Protein AF-A0A8H7KHW8-F1 (afdb_monomer_lite)

InterPro domains:
  IPR021369 Protein of unknown function DUF2985 [PF11204] (91-156)

Organism: NCBI:txid192524

Structure (mmCIF, N/CA/C/O backbone):
data_AF-A0A8H7KHW8-F1
#
_entry.id   AF-A0A8H7KHW8-F1
#
loop_
_atom_site.group_PDB
_atom_site.id
_atom_site.type_symbol
_atom_site.label_atom_id
_atom_site.label_alt_id
_atom_site.label_comp_id
_atom_site.label_asym_id
_atom_site.label_entity_id
_atom_site.label_seq_id
_atom_site.pdbx_PDB_ins_code
_atom_site.Cartn_x
_atom_site.Cartn_y
_atom_site.Cartn_z
_atom_site.occupancy
_atom_site.B_iso_or_equiv
_atom_site.auth_seq_id
_atom_site.auth_comp_id
_atom_site.auth_asym_id
_atom_site.auth_atom_id
_atom_site.pdbx_PDB_model_num
ATOM 1 N N . MET A 1 1 ? 11.688 25.775 39.750 1.00 37.84 1 MET A N 1
ATOM 2 C CA . MET A 1 1 ? 11.774 26.065 38.304 1.00 37.84 1 MET A CA 1
ATOM 3 C C . MET A 1 1 ? 11.253 24.849 37.537 1.00 37.84 1 MET A C 1
ATOM 5 O O . MET A 1 1 ? 12.035 24.077 37.012 1.00 37.84 1 MET A O 1
ATOM 9 N N . ILE A 1 2 ? 9.936 24.620 37.542 1.00 32.03 2 ILE A N 1
ATOM 10 C CA . ILE A 1 2 ? 9.284 23.695 36.603 1.00 32.03 2 ILE A CA 1
ATOM 11 C C . ILE A 1 2 ? 8.108 24.477 36.047 1.00 32.03 2 ILE A C 1
ATOM 13 O O . ILE A 1 2 ? 7.160 24.809 36.754 1.00 32.03 2 ILE A O 1
ATOM 17 N N . HIS A 1 3 ? 8.306 24.900 34.809 1.00 33.12 3 HIS A N 1
ATOM 18 C CA . HIS A 1 3 ? 7.411 25.722 34.028 1.00 33.12 3 HIS A CA 1
ATOM 19 C C . HIS A 1 3 ? 6.070 24.999 33.880 1.00 33.12 3 HIS A C 1
ATOM 21 O O . HIS A 1 3 ? 6.012 23.830 33.500 1.00 33.12 3 HIS A O 1
ATOM 27 N N . SER A 1 4 ? 5.001 25.708 34.212 1.00 37.50 4 SER A N 1
ATOM 28 C CA . SER A 1 4 ? 3.612 25.320 34.024 1.00 37.50 4 SER A CA 1
ATOM 29 C C . SER A 1 4 ? 3.362 24.906 32.570 1.00 37.50 4 SER A C 1
ATOM 31 O O . SER A 1 4 ? 3.404 25.726 31.652 1.00 37.50 4 SER A O 1
ATOM 33 N N . LEU A 1 5 ? 3.084 23.617 32.362 1.00 39.47 5 LEU A N 1
ATOM 34 C CA . LEU A 1 5 ? 2.398 23.118 31.173 1.00 39.47 5 LEU A CA 1
ATOM 35 C C . LEU A 1 5 ? 0.976 23.689 31.202 1.00 39.47 5 LEU A C 1
ATOM 37 O O . LEU A 1 5 ? 0.085 23.151 31.854 1.00 39.47 5 LEU A O 1
ATOM 41 N N . GLN A 1 6 ? 0.799 24.834 30.545 1.00 39.94 6 GLN A N 1
ATOM 42 C CA . GLN A 1 6 ? -0.494 25.440 30.243 1.00 39.94 6 GLN A CA 1
ATOM 43 C C . GLN A 1 6 ? -1.344 24.431 29.455 1.00 39.94 6 GLN A C 1
ATOM 45 O O . GLN A 1 6 ? -1.199 24.286 28.241 1.00 39.94 6 GLN A O 1
ATOM 50 N N . LEU A 1 7 ? -2.219 23.703 30.151 1.00 47.75 7 LEU A N 1
ATOM 51 C CA . LEU A 1 7 ? -3.313 22.970 29.524 1.00 47.75 7 LEU A CA 1
ATOM 52 C C . LEU A 1 7 ? -4.258 24.003 28.897 1.00 47.75 7 LEU A C 1
ATOM 54 O O . LEU A 1 7 ? -4.865 24.816 29.592 1.00 47.75 7 LEU A O 1
ATOM 58 N N . LYS A 1 8 ? -4.322 23.991 27.563 1.00 39.47 8 LYS A N 1
ATOM 59 C CA . LYS A 1 8 ? -5.169 24.857 26.734 1.00 39.47 8 LYS A CA 1
ATOM 60 C C . LYS A 1 8 ? -6.651 24.715 27.153 1.00 39.47 8 LYS A C 1
ATOM 62 O O . LYS A 1 8 ? -7.085 23.583 27.373 1.00 39.47 8 LYS A O 1
ATOM 67 N N . PRO A 1 9 ? -7.427 25.812 27.273 1.00 43.69 9 PRO A N 1
ATOM 68 C CA . PRO A 1 9 ? -8.787 25.776 27.819 1.00 43.69 9 PRO A CA 1
ATOM 69 C C . PRO A 1 9 ? -9.758 24.904 26.989 1.00 43.69 9 PRO A C 1
ATOM 71 O O . PRO A 1 9 ? -9.604 24.798 25.768 1.00 43.69 9 PRO A O 1
ATOM 74 N N . PRO A 1 10 ? -10.785 24.303 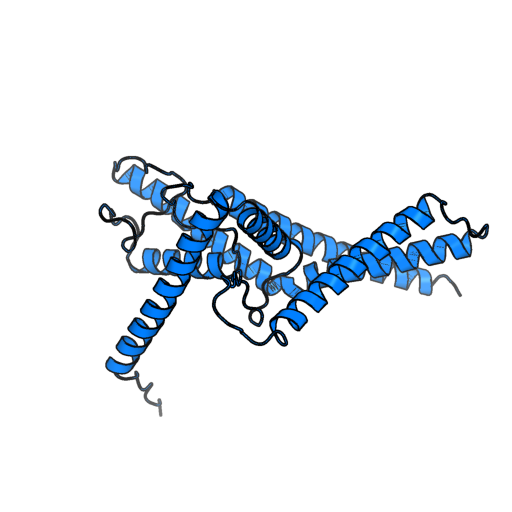27.631 1.00 47.59 10 PRO A N 1
ATOM 75 C CA . PRO A 1 10 ? -11.634 23.241 27.066 1.00 47.59 10 PRO A CA 1
ATOM 76 C C . PRO A 1 10 ? -12.430 23.638 25.812 1.00 47.59 10 PRO A C 1
ATOM 78 O O . PRO A 1 10 ? -12.737 22.782 24.986 1.00 47.59 10 PRO A O 1
ATOM 81 N N . GLN A 1 11 ? -12.712 24.928 25.616 1.00 44.28 11 GLN A N 1
ATOM 82 C CA . GLN A 1 11 ? -13.463 25.418 24.454 1.00 44.28 11 GLN A CA 1
ATOM 83 C C . GLN A 1 11 ? -12.702 25.233 23.132 1.00 44.28 11 GLN A C 1
ATOM 85 O O . GLN A 1 11 ? -13.294 24.819 22.143 1.00 44.28 11 GLN A O 1
ATOM 90 N N . GLN A 1 12 ? -11.378 25.424 23.118 1.00 39.66 12 GLN A N 1
ATOM 91 C CA . GLN A 1 12 ? -10.583 25.278 21.888 1.00 39.66 12 GLN A CA 1
ATOM 92 C C . GLN A 1 12 ? -10.319 23.815 21.503 1.00 39.66 12 GLN A C 1
ATOM 94 O O . GLN A 1 12 ? -9.964 23.537 20.358 1.00 39.66 12 GLN A O 1
ATOM 99 N N . LEU A 1 13 ? -10.446 22.882 22.455 1.00 50.31 13 LEU A N 1
ATOM 100 C CA . LEU A 1 13 ? -10.431 21.442 22.184 1.00 50.31 13 LEU A CA 1
ATOM 101 C C . LEU A 1 13 ? -11.785 20.979 21.646 1.00 50.31 13 LEU A C 1
ATOM 103 O O . LEU A 1 13 ? -11.798 20.197 20.705 1.00 50.31 13 LEU A O 1
ATOM 107 N N . SER A 1 14 ? -12.888 21.501 22.194 1.00 52.09 14 SER A N 1
ATOM 108 C CA . SER A 1 14 ? -14.244 21.243 21.695 1.00 52.09 14 SER A CA 1
ATOM 109 C C . SER A 1 14 ? -14.413 21.732 20.262 1.00 52.09 14 SER A C 1
ATOM 111 O O . SER A 1 14 ? -14.859 20.967 19.425 1.00 52.09 14 SER A O 1
ATOM 113 N N . GLU A 1 15 ? -13.999 22.965 19.968 1.00 47.91 15 GLU A N 1
ATOM 114 C CA . GLU A 1 15 ? -14.152 23.578 18.645 1.00 47.91 15 GLU A CA 1
ATOM 115 C C . GLU A 1 15 ? -13.265 22.900 17.587 1.00 47.91 15 GLU A C 1
ATOM 117 O O . GLU A 1 15 ? -13.711 22.623 16.479 1.00 47.91 15 GLU A O 1
ATOM 122 N N . ARG A 1 16 ? -12.022 22.530 17.938 1.00 46.22 16 ARG A N 1
ATOM 123 C CA . ARG A 1 16 ? -11.180 21.691 17.066 1.00 46.22 16 ARG A CA 1
ATOM 124 C C . ARG A 1 16 ? -11.731 20.283 16.889 1.00 46.22 16 ARG A C 1
ATOM 126 O O . ARG A 1 16 ? -11.521 19.706 15.830 1.00 46.22 16 ARG A O 1
ATOM 133 N N . ALA A 1 17 ? -12.356 19.717 17.917 1.00 54.03 17 ALA A N 1
ATOM 134 C CA . ALA A 1 17 ? -12.961 18.398 17.829 1.00 54.03 17 ALA A CA 1
ATOM 135 C C . ALA A 1 17 ? -14.201 18.424 16.932 1.00 54.03 17 ALA A C 1
ATOM 137 O O . ALA A 1 17 ? -14.334 17.521 16.121 1.00 54.03 17 ALA A O 1
ATOM 138 N N . THR A 1 18 ? -15.041 19.462 17.009 1.00 55.66 18 THR A N 1
ATOM 139 C CA . THR A 1 18 ? -16.185 19.647 16.102 1.00 55.66 18 THR A CA 1
ATOM 140 C C . THR A 1 18 ? -15.746 19.952 14.675 1.00 55.66 18 THR A C 1
ATOM 142 O O . THR A 1 18 ? -16.220 19.293 13.767 1.00 55.66 18 THR A O 1
ATOM 145 N N . LEU A 1 19 ? -14.766 20.836 14.455 1.00 53.38 19 LEU A N 1
ATOM 146 C CA . LEU A 1 19 ? -14.259 21.106 13.099 1.00 53.38 19 LEU A CA 1
ATOM 147 C C . LEU A 1 19 ? -13.626 19.861 12.460 1.00 53.38 19 LEU A C 1
ATOM 149 O O . LEU A 1 19 ? -13.884 19.552 11.305 1.00 53.38 19 LEU A O 1
ATOM 153 N N . ALA A 1 20 ? -12.843 19.097 13.230 1.00 54.09 20 ALA A N 1
ATOM 154 C CA . ALA A 1 20 ? -12.285 17.835 12.751 1.00 54.09 20 ALA A CA 1
ATOM 155 C C . ALA A 1 20 ? -13.346 16.735 12.566 1.00 54.09 20 ALA A C 1
ATOM 157 O O . ALA A 1 20 ? -13.092 15.782 11.836 1.00 54.09 20 ALA A O 1
ATOM 158 N N . HIS A 1 21 ? -14.489 16.835 13.249 1.00 58.44 21 HIS A N 1
ATOM 159 C CA . HIS A 1 21 ? -15.630 15.935 13.096 1.00 58.44 21 HIS A CA 1
ATOM 160 C C . HIS A 1 21 ? -16.414 16.266 11.823 1.00 58.44 21 HIS A C 1
ATOM 162 O O . HIS A 1 21 ? -16.718 15.359 11.058 1.00 58.44 21 HIS A O 1
ATOM 1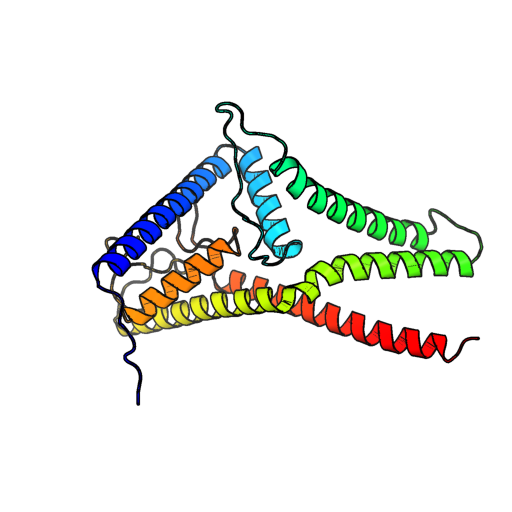68 N N . ASP A 1 22 ? -16.657 17.546 11.546 1.00 59.50 22 ASP A N 1
ATOM 169 C CA . ASP A 1 22 ? -17.382 18.000 10.355 1.00 59.50 22 ASP A CA 1
ATOM 170 C C . ASP A 1 22 ? -16.581 17.717 9.069 1.00 59.50 22 ASP A C 1
ATOM 172 O O . ASP A 1 22 ? -17.084 17.038 8.172 1.00 59.50 22 ASP A O 1
ATOM 176 N N . ASP A 1 23 ? -15.289 18.078 9.032 1.00 61.41 23 ASP A N 1
ATOM 177 C CA . ASP A 1 23 ? -14.381 17.752 7.912 1.00 61.41 23 ASP A CA 1
ATOM 178 C C . ASP A 1 23 ? -14.297 16.232 7.648 1.00 61.41 23 ASP A C 1
ATOM 180 O O . ASP A 1 23 ? -14.018 15.770 6.534 1.00 61.41 23 ASP A O 1
ATOM 184 N N . PHE A 1 24 ? -14.496 15.438 8.701 1.00 56.28 24 PHE A N 1
ATOM 185 C CA . PHE A 1 24 ? -14.470 13.984 8.653 1.00 56.28 24 PHE A CA 1
ATOM 186 C C . PHE A 1 24 ? -15.748 13.400 8.037 1.00 56.28 24 PHE A C 1
ATOM 188 O O . PHE A 1 24 ? -15.648 12.540 7.156 1.00 56.28 24 PHE A O 1
ATOM 195 N N . TRP A 1 25 ? -16.929 13.881 8.439 1.00 55.06 25 TRP A N 1
ATOM 196 C CA . TRP A 1 25 ? -18.199 13.454 7.842 1.00 55.06 25 TRP A CA 1
ATOM 197 C C . TRP A 1 25 ? -18.302 13.845 6.373 1.00 55.06 25 TRP A C 1
ATOM 199 O O . TRP A 1 25 ? -18.754 13.028 5.572 1.00 55.06 25 TRP A O 1
ATOM 209 N N . ASP A 1 26 ? -17.807 15.023 5.994 1.00 63.41 26 ASP A N 1
ATOM 210 C CA . ASP A 1 26 ? -17.785 15.463 4.596 1.00 63.41 26 ASP A CA 1
ATOM 211 C C . ASP A 1 26 ? -16.908 14.554 3.728 1.00 63.41 26 ASP A C 1
ATOM 213 O O . ASP A 1 26 ? -17.306 14.131 2.637 1.00 63.41 26 ASP A O 1
ATOM 217 N N . ALA A 1 27 ? -15.724 14.183 4.226 1.00 61.62 27 ALA A N 1
ATOM 218 C CA . ALA A 1 27 ? -14.848 13.243 3.536 1.00 61.62 27 ALA A CA 1
ATOM 219 C C . ALA A 1 27 ? -15.517 11.871 3.361 1.00 61.62 27 ALA A C 1
ATOM 221 O O . ALA A 1 27 ? -15.458 11.293 2.276 1.00 61.62 27 ALA A O 1
ATOM 222 N N . GLN A 1 28 ? -16.174 11.362 4.406 1.00 62.84 28 GLN A N 1
ATOM 223 C CA . GLN A 1 28 ? -16.853 10.068 4.366 1.00 62.84 28 GLN A CA 1
ATOM 224 C C . GLN A 1 28 ? -18.077 10.084 3.439 1.00 62.84 28 GLN A C 1
ATOM 226 O O . GLN A 1 28 ? -18.285 9.142 2.673 1.00 62.84 28 GLN A O 1
ATOM 231 N N . HIS A 1 29 ? -18.864 11.159 3.459 1.00 67.00 29 HIS A N 1
ATOM 232 C CA . HIS A 1 29 ? -20.030 11.314 2.594 1.00 67.00 29 HIS A CA 1
ATOM 233 C C . HIS A 1 29 ? -19.623 11.353 1.115 1.00 67.00 29 HIS A C 1
ATOM 235 O O . HIS A 1 29 ? -20.295 10.761 0.269 1.00 67.00 29 HIS A O 1
ATOM 241 N N . LEU A 1 30 ? -18.493 11.992 0.799 1.00 65.31 30 LEU A N 1
ATOM 242 C CA . LEU A 1 30 ? -17.913 11.960 -0.543 1.00 65.31 30 LEU A CA 1
ATOM 243 C C . LEU A 1 30 ? -17.524 10.536 -0.962 1.00 65.31 30 LEU A C 1
ATOM 245 O O . LEU A 1 30 ? -17.861 10.136 -2.073 1.00 65.31 30 LEU A O 1
ATOM 249 N N . TYR A 1 31 ? -16.886 9.748 -0.090 1.00 66.50 31 TYR A N 1
ATOM 250 C CA . TYR A 1 31 ? -16.555 8.349 -0.401 1.00 66.50 31 TYR A CA 1
ATOM 251 C C . TYR A 1 31 ? -17.800 7.503 -0.693 1.00 66.50 31 TYR A C 1
ATOM 253 O O . TYR A 1 31 ? -17.815 6.775 -1.684 1.00 66.50 31 TYR A O 1
ATOM 261 N N . ASN A 1 32 ? -18.855 7.652 0.112 1.00 68.06 32 ASN A N 1
ATOM 262 C CA . ASN A 1 32 ? -20.109 6.920 -0.079 1.00 68.06 32 ASN A CA 1
ATOM 263 C C . ASN A 1 32 ? -20.815 7.312 -1.393 1.00 68.06 32 ASN A C 1
ATOM 265 O O . ASN A 1 32 ? -21.389 6.456 -2.066 1.00 68.06 32 ASN A O 1
ATOM 269 N N . ILE A 1 33 ? -20.761 8.593 -1.789 1.00 72.06 33 ILE A N 1
ATOM 270 C CA . ILE A 1 33 ? -21.297 9.053 -3.083 1.00 72.06 33 ILE A CA 1
ATOM 271 C C . ILE A 1 33 ? -20.491 8.458 -4.242 1.00 72.06 33 ILE A C 1
ATOM 273 O O . ILE A 1 33 ? -21.080 7.948 -5.192 1.00 72.06 33 ILE A O 1
ATOM 277 N N . VAL A 1 34 ? -19.157 8.518 -4.176 1.00 68.56 34 VAL A N 1
ATOM 278 C CA . VAL A 1 34 ? -18.282 7.972 -5.228 1.00 68.56 34 VAL A CA 1
ATOM 279 C C . VAL A 1 34 ? -18.506 6.473 -5.403 1.00 68.56 34 VAL A C 1
ATOM 281 O O . VAL A 1 34 ? -18.519 5.999 -6.532 1.00 68.56 34 VAL A O 1
ATOM 284 N N . GLU A 1 35 ? -18.748 5.745 -4.315 1.00 70.19 35 GLU A N 1
ATOM 285 C CA . GLU A 1 35 ? -19.114 4.330 -4.361 1.00 70.19 35 GLU A CA 1
ATOM 286 C C . GLU A 1 35 ? -20.437 4.091 -5.097 1.00 70.19 35 GLU A C 1
ATOM 288 O O . GLU A 1 35 ? -20.523 3.222 -5.951 1.00 70.19 35 GLU A O 1
ATOM 293 N N . HIS A 1 36 ? -21.476 4.884 -4.847 1.00 72.38 36 HIS A N 1
ATOM 294 C CA . HIS A 1 36 ? -22.723 4.714 -5.599 1.00 72.38 36 HIS A CA 1
ATOM 295 C C . HIS A 1 36 ? -22.538 5.040 -7.086 1.00 72.38 36 HIS A C 1
ATOM 297 O O . HIS A 1 36 ? -23.131 4.394 -7.951 1.00 72.38 36 HIS A O 1
ATOM 303 N N . LEU A 1 37 ? -21.693 6.025 -7.392 1.00 75.12 37 LEU A N 1
ATOM 304 C CA . LEU A 1 37 ? -21.367 6.395 -8.765 1.00 75.12 37 LEU A CA 1
ATOM 305 C C . LEU A 1 37 ? -20.492 5.350 -9.469 1.00 75.12 37 LEU A C 1
ATOM 307 O O . LEU A 1 37 ? -20.632 5.203 -10.678 1.00 75.12 37 LEU A O 1
ATOM 311 N N . ASP A 1 38 ? -19.640 4.606 -8.756 1.00 73.88 38 ASP A N 1
ATOM 312 C CA . ASP A 1 38 ? -18.794 3.560 -9.351 1.00 73.88 38 ASP A CA 1
ATOM 313 C C . ASP A 1 38 ? -19.608 2.374 -9.903 1.00 73.88 38 ASP A C 1
ATOM 315 O O . ASP A 1 38 ? -19.236 1.798 -10.928 1.00 73.88 38 ASP A O 1
ATOM 319 N N . VAL A 1 39 ? -20.758 2.081 -9.284 1.00 73.75 39 VAL A N 1
ATOM 320 C CA . VAL A 1 39 ? -21.704 1.045 -9.722 1.00 73.75 39 VAL A CA 1
ATOM 321 C C . VAL A 1 39 ? -22.551 1.520 -10.903 1.00 73.75 39 VAL A C 1
ATOM 323 O O . VAL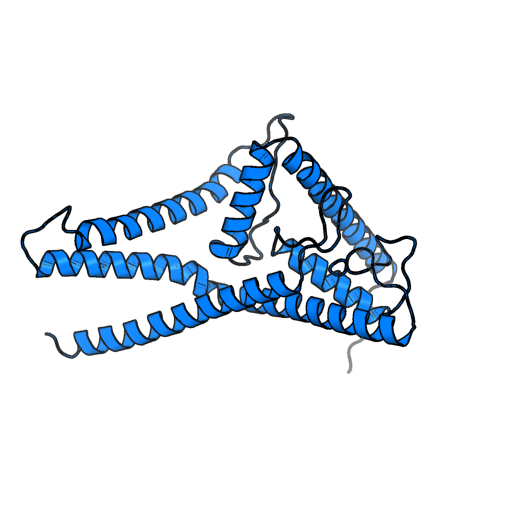 A 1 39 ? -22.884 0.732 -11.789 1.00 73.75 39 VAL A O 1
ATOM 326 N N . ILE A 1 40 ? -22.935 2.798 -10.907 1.00 77.38 40 ILE A N 1
ATOM 327 C CA . ILE A 1 40 ? -23.870 3.364 -11.892 1.00 77.38 40 ILE A CA 1
ATOM 328 C C . ILE A 1 40 ? -23.138 3.815 -13.167 1.00 77.38 40 ILE A C 1
ATOM 330 O O . ILE A 1 40 ? -23.696 3.699 -14.260 1.00 77.38 40 ILE A O 1
ATOM 334 N N . ASP A 1 41 ? -21.898 4.300 -13.050 1.00 78.31 41 ASP A N 1
ATOM 335 C CA . ASP A 1 41 ? -21.085 4.802 -14.159 1.00 78.31 41 ASP A CA 1
ATOM 336 C C . ASP A 1 41 ? -19.784 3.982 -14.336 1.00 78.31 41 ASP A C 1
ATOM 338 O O . ASP A 1 41 ? -18.831 4.124 -13.558 1.00 78.31 41 ASP A O 1
ATOM 342 N N . PRO A 1 42 ? -19.679 3.174 -15.412 1.00 75.38 42 PRO A N 1
ATOM 343 C CA . PRO A 1 42 ? -18.477 2.401 -15.728 1.00 75.38 42 PRO A CA 1
ATOM 344 C C . PRO A 1 42 ? -17.194 3.240 -15.849 1.00 75.38 42 PRO A C 1
ATOM 346 O O . PRO A 1 42 ? -16.096 2.724 -15.610 1.00 75.38 42 PRO A O 1
ATOM 349 N N . GLN A 1 43 ? -17.294 4.521 -16.223 1.00 70.44 43 GLN A N 1
ATOM 350 C CA . GLN A 1 43 ? -16.135 5.413 -16.320 1.00 70.44 43 GLN A CA 1
ATOM 351 C C . GLN A 1 43 ? -15.594 5.749 -14.929 1.00 70.44 43 GLN A C 1
ATOM 353 O O . GLN A 1 43 ? -14.384 5.663 -14.702 1.00 70.44 43 GLN A O 1
ATOM 358 N N . VAL A 1 44 ? -16.483 6.047 -13.978 1.00 69.94 44 VAL A N 1
ATOM 359 C CA . VAL A 1 44 ? -16.125 6.317 -12.579 1.00 69.94 44 VAL A CA 1
ATOM 360 C C . VAL A 1 44 ? -15.513 5.075 -11.931 1.00 69.94 44 VAL A C 1
ATOM 362 O O . VAL A 1 44 ? -14.456 5.175 -11.303 1.00 69.94 44 VAL A O 1
ATOM 365 N N . GLY A 1 45 ? -16.096 3.894 -12.157 1.00 69.44 45 GLY A N 1
ATOM 366 C CA . GLY A 1 45 ? -15.550 2.628 -11.655 1.00 69.44 45 GLY A CA 1
ATOM 367 C C . GLY A 1 45 ? -14.161 2.300 -12.210 1.00 69.44 45 GLY A C 1
ATOM 368 O O . GLY A 1 45 ? -13.269 1.885 -11.461 1.00 69.44 45 GLY A O 1
ATOM 369 N N . THR A 1 46 ? -13.926 2.558 -13.499 1.00 70.50 46 THR A N 1
ATOM 370 C CA . THR A 1 46 ? -12.615 2.329 -14.131 1.00 70.50 46 THR A CA 1
ATOM 371 C C . THR A 1 46 ? -11.554 3.282 -13.582 1.00 70.50 46 THR A C 1
ATOM 373 O O . THR A 1 46 ? -10.458 2.844 -13.233 1.00 70.50 46 THR A O 1
ATOM 376 N N . ILE A 1 47 ? -11.879 4.572 -13.450 1.00 70.25 47 ILE A N 1
ATOM 377 C CA . ILE A 1 47 ? -10.961 5.582 -12.903 1.00 70.25 47 ILE A CA 1
ATOM 378 C C . ILE A 1 47 ? -10.652 5.285 -11.434 1.00 70.25 47 ILE A C 1
ATOM 380 O O . ILE A 1 47 ? -9.487 5.314 -11.045 1.00 70.25 47 ILE A O 1
ATOM 384 N N . SER A 1 48 ? -11.664 4.939 -10.634 1.00 66.25 48 SER A N 1
ATOM 385 C CA . SER A 1 48 ? -11.496 4.550 -9.230 1.00 66.25 48 SER A CA 1
ATOM 386 C C . SER A 1 48 ? -10.581 3.330 -9.099 1.00 66.25 48 SER A C 1
ATOM 388 O O . SER A 1 48 ? -9.614 3.347 -8.336 1.00 66.25 48 SER A O 1
ATOM 390 N N . THR A 1 49 ? -10.809 2.296 -9.913 1.00 69.25 49 THR A N 1
ATOM 391 C CA . THR A 1 49 ? -9.987 1.077 -9.919 1.00 69.25 49 THR A CA 1
ATOM 392 C C . THR A 1 49 ? -8.549 1.366 -10.340 1.00 69.25 49 THR A C 1
ATOM 394 O O . THR A 1 49 ? -7.610 0.888 -9.699 1.00 69.25 49 THR A O 1
ATOM 397 N N . LEU A 1 50 ? -8.350 2.171 -11.385 1.00 65.50 50 LEU A N 1
ATOM 398 C CA . LEU A 1 50 ? -7.021 2.524 -11.873 1.00 65.50 50 LEU A CA 1
ATOM 399 C C . LEU A 1 50 ? -6.264 3.386 -10.858 1.00 65.50 50 LEU A C 1
ATOM 401 O O . LEU A 1 50 ? -5.113 3.084 -10.551 1.00 65.50 50 LEU A O 1
ATOM 405 N N . ALA A 1 51 ? -6.919 4.396 -10.284 1.00 63.53 51 ALA A N 1
ATOM 406 C CA . ALA A 1 51 ? -6.344 5.250 -9.251 1.00 63.53 51 ALA A CA 1
ATOM 407 C C . ALA A 1 51 ? -5.974 4.438 -8.004 1.00 63.53 51 ALA A C 1
ATOM 409 O O . ALA A 1 51 ? -4.870 4.567 -7.484 1.00 63.53 51 ALA A O 1
ATOM 410 N N . ASN A 1 52 ? -6.841 3.523 -7.567 1.00 65.81 52 ASN A N 1
ATOM 411 C CA . ASN A 1 52 ? -6.571 2.619 -6.449 1.00 65.81 52 ASN A CA 1
ATOM 412 C C . ASN A 1 52 ? -5.400 1.667 -6.730 1.00 65.81 52 ASN A C 1
ATOM 414 O O . ASN A 1 52 ? -4.562 1.447 -5.854 1.00 65.81 52 ASN A O 1
ATOM 418 N N . THR A 1 53 ? -5.307 1.146 -7.955 1.00 65.06 53 THR A N 1
ATOM 419 C CA . THR A 1 53 ? -4.214 0.265 -8.393 1.00 65.06 53 THR A CA 1
ATOM 420 C C . THR A 1 53 ? -2.888 1.026 -8.462 1.00 65.06 53 THR A C 1
ATOM 422 O O . THR A 1 53 ? -1.876 0.564 -7.931 1.00 65.06 53 THR A O 1
ATOM 425 N N . ALA A 1 54 ? -2.890 2.232 -9.034 1.00 61.41 54 ALA A N 1
ATOM 426 C CA . ALA A 1 54 ? -1.729 3.114 -9.075 1.00 61.41 54 ALA A CA 1
ATOM 427 C C . ALA A 1 54 ? -1.291 3.545 -7.663 1.00 61.41 54 ALA A C 1
ATOM 429 O O . ALA A 1 54 ? -0.103 3.501 -7.349 1.00 61.41 54 ALA A O 1
ATOM 430 N N . ASN A 1 55 ? -2.234 3.860 -6.772 1.00 58.16 55 ASN A N 1
ATOM 431 C CA . ASN A 1 55 ? -1.965 4.226 -5.376 1.00 58.16 55 ASN A CA 1
ATOM 432 C C . ASN A 1 55 ? -1.404 3.062 -4.541 1.00 58.16 55 ASN A C 1
ATOM 434 O O . ASN A 1 55 ? -0.634 3.292 -3.605 1.00 58.16 55 ASN A O 1
ATOM 438 N N . ALA A 1 56 ? -1.780 1.819 -4.855 1.00 59.47 56 ALA A N 1
ATOM 439 C CA . ALA A 1 56 ? -1.286 0.628 -4.165 1.00 59.47 56 ALA A CA 1
ATOM 440 C C . ALA A 1 56 ? 0.116 0.201 -4.646 1.00 59.47 56 ALA A C 1
ATOM 442 O O . ALA A 1 56 ? 0.951 -0.226 -3.838 1.00 59.47 56 ALA A O 1
ATOM 443 N N . ILE A 1 57 ? 0.375 0.328 -5.953 1.00 59.28 57 ILE A N 1
ATOM 444 C CA . ILE A 1 57 ? 1.561 -0.228 -6.621 1.00 59.28 57 ILE A CA 1
ATOM 445 C C . ILE A 1 57 ? 2.616 0.853 -6.893 1.00 59.28 57 ILE A C 1
ATOM 447 O O . ILE A 1 57 ? 3.775 0.698 -6.508 1.00 59.28 57 ILE A O 1
ATOM 451 N N . VAL A 1 58 ? 2.216 1.959 -7.520 1.00 53.97 58 VAL A N 1
ATOM 452 C CA . VAL A 1 58 ? 3.119 2.902 -8.199 1.00 53.97 58 VAL A CA 1
ATOM 453 C C . VAL A 1 58 ? 3.431 4.140 -7.361 1.00 53.97 58 VAL A C 1
ATOM 455 O O . VAL A 1 58 ? 4.562 4.617 -7.388 1.00 53.97 58 VAL A O 1
ATOM 458 N N . ILE A 1 59 ? 2.470 4.653 -6.589 1.00 54.69 59 ILE A N 1
ATOM 459 C CA . ILE A 1 59 ? 2.602 5.941 -5.890 1.00 54.69 59 ILE A CA 1
ATOM 460 C C . ILE A 1 59 ? 2.532 5.728 -4.376 1.00 54.69 59 ILE A C 1
ATOM 462 O O . ILE A 1 59 ? 1.450 5.652 -3.781 1.00 54.69 59 ILE A O 1
ATOM 466 N N . PRO A 1 60 ? 3.673 5.658 -3.685 1.00 52.19 60 PRO A N 1
ATOM 467 C CA . PRO A 1 60 ? 3.678 5.366 -2.258 1.00 52.19 60 PRO A CA 1
ATOM 468 C C . PRO A 1 60 ? 3.222 6.577 -1.456 1.00 52.19 60 PRO A C 1
ATOM 470 O O . PRO A 1 60 ? 3.301 7.702 -1.945 1.00 52.19 60 PRO A O 1
ATOM 473 N N . LEU A 1 61 ? 2.754 6.325 -0.227 1.00 50.16 61 LEU A N 1
ATOM 474 C CA . LEU A 1 61 ? 2.261 7.325 0.726 1.00 50.16 61 LEU A CA 1
ATOM 475 C C . LEU A 1 61 ? 3.124 8.596 0.717 1.00 50.16 61 LEU A C 1
ATOM 477 O O . LEU A 1 61 ? 4.169 8.653 1.357 1.00 50.16 61 LEU A O 1
ATOM 481 N N . ASN A 1 62 ? 2.650 9.626 0.024 1.00 52.47 62 ASN A N 1
ATOM 482 C CA . ASN A 1 62 ? 3.218 10.957 0.091 1.00 52.47 62 ASN A CA 1
ATOM 483 C C . ASN A 1 62 ? 2.262 11.824 0.923 1.00 52.47 62 ASN A C 1
ATOM 485 O O . ASN A 1 62 ? 1.123 12.015 0.496 1.00 52.47 62 ASN A O 1
ATOM 489 N N . PRO A 1 63 ? 2.673 12.339 2.096 1.00 51.25 63 PRO A N 1
ATOM 490 C CA . PRO A 1 63 ? 1.841 13.243 2.891 1.00 51.25 63 PRO A CA 1
ATOM 491 C C . PRO A 1 63 ? 1.543 14.577 2.187 1.00 51.25 63 PRO A C 1
ATOM 493 O O . PRO A 1 63 ? 0.676 15.311 2.647 1.00 51.25 63 PRO A O 1
ATOM 496 N N . PHE A 1 64 ? 2.243 14.883 1.091 1.00 49.91 64 PHE A N 1
ATOM 497 C CA . PHE A 1 64 ? 2.082 16.106 0.304 1.00 49.91 64 PHE A CA 1
ATOM 498 C C . PHE A 1 64 ? 1.157 15.950 -0.917 1.00 49.91 64 PHE A C 1
ATOM 500 O O . PHE A 1 64 ? 0.951 16.927 -1.629 1.00 49.91 64 PHE A O 1
ATOM 507 N N . LEU A 1 65 ? 0.613 14.753 -1.179 1.00 53.97 65 LEU A N 1
ATOM 508 C CA . LEU A 1 65 ? -0.343 14.514 -2.268 1.00 53.97 65 LEU A CA 1
ATOM 509 C C . LEU A 1 65 ? -1.697 14.106 -1.685 1.00 53.97 65 LEU A C 1
ATOM 511 O O . LEU A 1 65 ? -1.780 13.111 -0.959 1.00 53.97 65 LEU A O 1
ATOM 515 N N . ASP A 1 66 ? -2.748 14.858 -2.014 1.00 55.78 66 ASP A N 1
ATOM 516 C CA . ASP A 1 66 ? -4.122 14.449 -1.725 1.00 55.78 66 ASP A CA 1
ATOM 517 C C . ASP A 1 66 ? -4.547 13.381 -2.744 1.00 55.78 66 ASP A C 1
ATOM 519 O O . ASP A 1 66 ? -4.405 13.562 -3.951 1.00 55.78 66 ASP A O 1
ATOM 523 N N . ARG A 1 67 ? -4.989 12.225 -2.243 1.00 61.1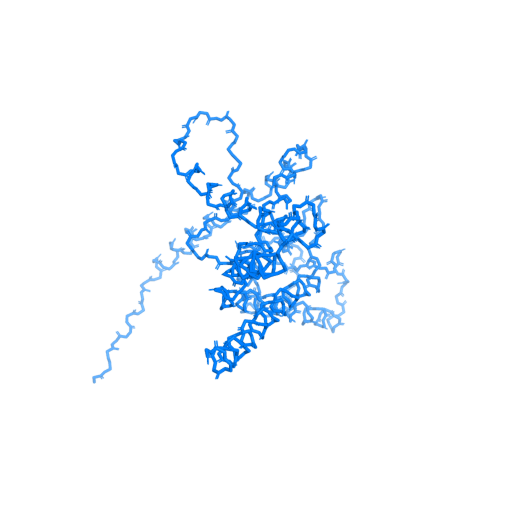9 67 ARG A N 1
ATOM 524 C CA . ARG A 1 67 ? -5.234 10.997 -3.029 1.00 61.19 67 ARG A CA 1
ATOM 525 C C . ARG A 1 67 ? -6.708 10.758 -3.309 1.00 61.19 67 ARG A C 1
ATOM 527 O O . ARG A 1 67 ? -7.065 9.737 -3.896 1.00 61.19 67 ARG A O 1
ATOM 534 N N . ARG A 1 68 ? -7.569 11.653 -2.826 1.00 56.62 68 ARG A N 1
ATOM 535 C CA . ARG A 1 68 ? -9.011 11.553 -3.024 1.00 56.62 68 ARG A CA 1
ATOM 536 C C . ARG A 1 68 ? -9.302 11.646 -4.526 1.00 56.62 68 ARG A C 1
ATOM 538 O O . ARG A 1 68 ? -8.777 12.551 -5.175 1.00 56.62 68 ARG A O 1
ATOM 545 N N . PRO A 1 69 ? -10.118 10.744 -5.096 1.00 51.06 69 PRO A N 1
ATOM 546 C CA . PRO A 1 69 ? -10.522 10.866 -6.488 1.00 51.06 69 PRO A CA 1
ATOM 547 C C . PRO A 1 69 ? -11.320 12.166 -6.653 1.00 51.06 69 PRO A C 1
ATOM 549 O O . PRO A 1 69 ? -12.448 12.280 -6.175 1.00 51.06 69 PRO A O 1
ATOM 552 N N . VAL A 1 70 ? -10.726 13.172 -7.301 1.00 51.03 70 VAL A N 1
ATOM 553 C CA . VAL A 1 70 ? -11.419 14.422 -7.636 1.00 51.03 70 VAL A CA 1
ATOM 554 C C . VAL A 1 70 ? -12.293 14.153 -8.855 1.00 51.03 70 VAL A C 1
ATOM 556 O O . VAL A 1 70 ? -11.894 14.364 -9.999 1.00 51.03 70 VAL A O 1
ATOM 559 N N . ILE A 1 71 ? -13.495 13.641 -8.606 1.00 48.88 71 ILE A N 1
ATOM 560 C CA . ILE A 1 71 ? -14.528 13.522 -9.632 1.00 48.88 71 ILE A CA 1
ATOM 561 C C . ILE A 1 71 ? -15.235 14.869 -9.695 1.00 48.88 71 ILE A C 1
ATOM 563 O O . ILE A 1 71 ? -16.132 15.177 -8.911 1.00 48.88 71 ILE A O 1
ATOM 567 N N . THR A 1 72 ? -14.782 15.708 -10.619 1.00 43.72 72 THR A N 1
ATOM 568 C CA . THR A 1 72 ? -15.471 16.959 -10.921 1.00 43.72 72 THR A CA 1
ATOM 569 C C . THR A 1 72 ? -16.715 16.613 -11.732 1.00 43.72 72 THR A C 1
ATOM 571 O O . THR A 1 72 ? -16.628 16.371 -12.935 1.00 43.72 72 THR A O 1
ATOM 574 N N . LEU A 1 73 ? -17.882 16.576 -11.086 1.00 51.22 73 LEU A N 1
ATOM 575 C CA . LEU A 1 73 ? -19.152 16.643 -11.811 1.00 51.22 73 LEU A CA 1
ATOM 576 C C . LEU A 1 73 ? -19.147 17.944 -12.637 1.00 51.22 73 LEU A C 1
ATOM 578 O O . LEU A 1 73 ? -18.642 18.955 -12.136 1.00 51.22 73 LEU A O 1
ATOM 582 N N . PRO A 1 74 ? -19.656 17.964 -13.883 1.00 39.69 74 PRO A N 1
ATOM 583 C CA . PRO A 1 74 ? -19.673 19.165 -14.712 1.00 39.69 74 PRO A CA 1
ATOM 584 C C . PRO A 1 74 ? -20.656 20.196 -14.139 1.00 39.69 74 PRO A C 1
ATOM 586 O O . PRO A 1 74 ? -21.771 20.381 -14.613 1.00 39.69 74 PRO A O 1
ATOM 589 N N . THR A 1 75 ? -20.214 20.901 -13.110 1.00 48.31 75 THR A N 1
ATOM 590 C CA . THR A 1 75 ? -20.823 22.108 -12.570 1.00 48.31 75 THR A CA 1
ATOM 591 C C . THR A 1 75 ? -19.740 23.167 -12.583 1.00 48.31 75 THR A C 1
ATOM 593 O O . THR A 1 75 ? -18.877 23.183 -11.715 1.00 48.31 75 THR A O 1
ATOM 596 N N . GLY A 1 76 ? -19.766 23.993 -13.632 1.00 50.72 76 GLY A N 1
ATOM 597 C CA . GLY A 1 76 ? -19.120 25.303 -13.699 1.00 50.72 76 GLY A CA 1
ATOM 598 C C . GLY A 1 76 ? -17.664 25.376 -13.233 1.00 50.72 76 GLY A C 1
ATOM 599 O O . GLY A 1 76 ? -17.400 25.663 -12.075 1.00 50.72 76 GLY A O 1
ATOM 600 N N . GLN A 1 77 ? -16.749 25.214 -14.190 1.00 48.03 77 GLN A N 1
ATOM 601 C CA . GLN A 1 77 ? -15.474 25.937 -14.300 1.00 48.03 77 GLN A CA 1
ATOM 602 C C . GLN A 1 77 ? -14.621 26.042 -13.013 1.00 48.03 77 GLN A C 1
ATOM 604 O O . GLN A 1 77 ? -14.761 26.968 -12.218 1.00 48.03 77 GLN A O 1
ATOM 609 N N . ARG A 1 78 ? -13.651 25.129 -12.867 1.00 49.50 78 ARG A N 1
ATOM 610 C CA . ARG A 1 78 ? -12.491 25.283 -11.972 1.00 49.50 78 ARG A CA 1
ATOM 611 C C . ARG A 1 78 ? -11.192 25.165 -12.767 1.00 49.50 78 ARG A C 1
ATOM 613 O O . ARG A 1 78 ? -11.100 24.368 -13.697 1.00 49.50 78 ARG A O 1
ATOM 620 N N . ASP A 1 79 ? -10.230 26.006 -12.404 1.00 46.25 79 ASP A N 1
ATOM 621 C CA . ASP A 1 79 ? -8.998 26.298 -13.136 1.00 46.25 79 ASP A CA 1
ATOM 622 C C . ASP A 1 79 ? -8.149 25.053 -13.447 1.00 46.25 79 ASP A C 1
ATOM 624 O O . ASP A 1 79 ? -7.640 24.368 -12.561 1.00 46.25 79 ASP A O 1
ATOM 628 N N . GLY A 1 80 ? -7.948 24.787 -14.741 1.00 52.28 80 GLY A N 1
ATOM 629 C CA . GLY A 1 80 ? -7.257 23.605 -15.276 1.00 52.28 80 GLY A CA 1
ATOM 630 C C . GLY A 1 80 ? -5.737 23.550 -15.066 1.00 52.28 80 GLY A C 1
ATOM 631 O O . GLY A 1 80 ? -5.078 22.698 -15.660 1.00 52.28 80 GLY A O 1
ATOM 632 N N . ASN A 1 81 ? -5.163 24.428 -14.241 1.00 53.00 81 ASN A N 1
ATOM 633 C CA . ASN A 1 81 ? -3.710 24.565 -14.115 1.00 53.00 81 ASN A CA 1
ATOM 634 C C . ASN A 1 81 ? -3.092 23.659 -13.034 1.00 53.00 81 ASN A C 1
ATOM 636 O O . ASN A 1 81 ? -1.958 23.215 -13.204 1.00 53.00 81 ASN A O 1
ATOM 640 N N . GLU A 1 82 ? -3.817 23.323 -11.960 1.00 51.69 82 GLU A N 1
ATOM 641 C CA . GLU A 1 82 ? -3.260 22.497 -10.873 1.00 51.69 82 GLU A CA 1
ATOM 642 C C . GLU A 1 82 ? -3.428 20.995 -11.130 1.00 51.69 82 GLU A C 1
ATOM 644 O O . GLU A 1 82 ? -2.450 20.245 -11.074 1.00 51.69 82 GLU A O 1
ATOM 649 N N . ALA A 1 83 ? -4.626 20.559 -11.535 1.00 50.38 83 ALA A N 1
ATOM 650 C CA . ALA A 1 83 ? -4.905 19.161 -11.882 1.00 50.38 83 ALA A CA 1
ATOM 651 C C . ALA A 1 83 ? -4.087 18.681 -13.097 1.00 50.38 83 ALA A C 1
ATOM 653 O O . ALA A 1 83 ? -3.608 17.547 -13.125 1.00 50.38 83 ALA A O 1
ATOM 654 N N . GLY A 1 84 ? -3.852 19.568 -14.072 1.00 52.81 84 GLY A N 1
ATOM 655 C CA . GLY A 1 84 ? -3.020 19.278 -15.242 1.00 52.81 84 GLY A CA 1
ATOM 656 C C . GLY A 1 84 ? -1.533 19.107 -14.920 1.00 52.81 84 GLY A C 1
ATOM 657 O O . GLY A 1 84 ? -0.795 18.559 -15.733 1.00 52.81 84 GLY A O 1
ATOM 658 N N . SER A 1 85 ? -1.076 19.558 -13.749 1.00 51.59 85 SER A N 1
ATOM 659 C CA . SER A 1 85 ? 0.311 19.390 -13.317 1.00 51.59 85 SER A CA 1
ATOM 660 C C . SER A 1 85 ? 0.524 18.013 -12.675 1.00 51.59 85 SER A C 1
ATOM 662 O O . SER A 1 85 ? 1.392 17.270 -13.118 1.00 51.59 85 SER A O 1
ATOM 664 N N . ILE A 1 86 ? -0.338 17.613 -11.737 1.00 52.75 86 ILE A N 1
ATOM 665 C CA . ILE A 1 86 ? -0.231 16.360 -10.967 1.00 52.75 86 ILE A CA 1
ATOM 666 C C . ILE A 1 86 ? -0.339 15.135 -11.889 1.00 52.75 86 ILE A C 1
ATOM 668 O O . ILE A 1 86 ? 0.505 14.241 -11.836 1.00 52.75 86 ILE A O 1
ATOM 672 N N . LEU A 1 87 ? -1.292 15.162 -12.826 1.00 60.06 87 LEU A N 1
ATOM 673 C CA . LEU A 1 87 ? -1.459 14.116 -13.841 1.00 60.06 87 LEU A CA 1
ATOM 674 C C . LEU A 1 87 ? -0.282 14.047 -14.831 1.00 60.06 87 LEU A C 1
ATOM 676 O O . LEU A 1 87 ? -0.053 13.011 -15.456 1.00 60.06 87 LEU A O 1
ATOM 680 N N . ARG A 1 88 ? 0.498 15.128 -14.978 1.00 65.44 88 ARG A N 1
ATOM 681 C CA . ARG A 1 88 ? 1.624 15.176 -15.920 1.00 65.44 88 ARG A CA 1
ATOM 682 C C . ARG A 1 88 ? 2.784 14.310 -15.452 1.00 65.44 88 ARG A C 1
ATOM 684 O O . ARG A 1 88 ? 3.400 13.643 -16.275 1.00 65.44 88 ARG A O 1
ATOM 691 N N . TRP A 1 89 ? 3.087 14.295 -14.155 1.00 66.50 89 TRP A N 1
ATOM 692 C CA . TRP A 1 89 ? 4.233 13.543 -13.628 1.00 66.50 89 TRP A CA 1
ATOM 693 C C . TRP A 1 89 ? 3.979 12.038 -13.649 1.00 66.50 89 TRP A C 1
ATOM 695 O O . TRP A 1 89 ? 4.871 11.281 -14.016 1.00 66.50 89 TRP A O 1
ATOM 705 N N . GLU A 1 90 ? 2.763 11.614 -13.302 1.00 69.62 90 GLU A N 1
ATOM 706 C CA . GLU A 1 90 ? 2.350 10.207 -13.333 1.00 69.62 90 GLU A CA 1
ATOM 707 C C . GLU A 1 90 ? 2.353 9.662 -14.763 1.00 69.62 90 GLU A C 1
ATOM 709 O O . GLU A 1 90 ? 2.874 8.576 -15.009 1.00 69.62 90 GLU A O 1
ATOM 714 N N . ALA A 1 91 ? 1.856 10.450 -15.722 1.00 74.38 91 ALA A N 1
ATOM 715 C CA . ALA A 1 91 ? 1.899 10.100 -17.136 1.00 74.38 91 ALA A CA 1
ATOM 716 C C . ALA A 1 91 ? 3.338 10.035 -17.672 1.00 74.38 91 ALA A C 1
ATOM 718 O O . ALA A 1 91 ? 3.674 9.103 -18.399 1.00 74.38 91 ALA A O 1
ATOM 719 N N . ILE A 1 92 ? 4.205 10.984 -17.293 1.00 80.81 92 ILE A N 1
ATOM 720 C CA . ILE A 1 92 ? 5.629 10.960 -17.661 1.00 80.81 92 ILE A CA 1
ATOM 721 C C . ILE A 1 92 ? 6.313 9.728 -17.062 1.00 80.81 92 ILE A C 1
ATOM 723 O O . ILE A 1 92 ? 7.022 9.023 -17.774 1.00 80.81 92 ILE A O 1
ATOM 727 N N . TYR A 1 93 ? 6.091 9.444 -15.778 1.00 80.12 93 TYR A N 1
ATOM 728 C CA . TYR A 1 93 ? 6.665 8.281 -15.107 1.00 80.12 93 TYR A CA 1
ATOM 729 C C . TYR A 1 93 ? 6.191 6.973 -15.749 1.00 80.12 93 TYR A C 1
ATOM 731 O O . TYR A 1 93 ? 7.016 6.139 -16.114 1.00 80.12 93 TYR A O 1
ATOM 739 N N . GLY A 1 94 ? 4.879 6.817 -15.952 1.00 81.06 94 GLY A N 1
ATOM 740 C CA . GLY A 1 94 ? 4.300 5.641 -16.599 1.00 81.06 94 GLY A CA 1
ATOM 741 C C . GLY A 1 94 ? 4.807 5.456 -18.029 1.00 81.06 94 GLY A C 1
ATOM 742 O O . GLY A 1 94 ? 5.156 4.344 -18.416 1.00 81.06 94 GLY A O 1
ATOM 743 N N . PHE A 1 95 ? 4.929 6.544 -18.794 1.00 87.00 95 PHE A N 1
ATOM 744 C CA . PHE A 1 95 ? 5.533 6.507 -20.123 1.00 87.00 95 PHE A CA 1
ATOM 745 C C . PHE A 1 95 ? 6.995 6.056 -20.073 1.00 87.00 95 PHE A C 1
ATOM 747 O O . PHE A 1 95 ? 7.379 5.205 -20.867 1.00 87.00 95 PHE A O 1
ATOM 754 N N . LEU A 1 96 ? 7.800 6.586 -19.147 1.00 86.81 96 LEU A N 1
ATOM 755 C CA . LEU A 1 96 ? 9.210 6.215 -19.008 1.00 86.81 96 LEU A CA 1
ATOM 756 C C . LEU A 1 96 ? 9.373 4.730 -18.667 1.00 86.81 96 LEU A C 1
ATOM 758 O O . LEU A 1 96 ? 10.150 4.060 -19.335 1.00 86.81 96 LEU A O 1
ATOM 762 N N . VAL A 1 97 ? 8.614 4.217 -17.696 1.00 85.75 97 VAL A N 1
ATOM 763 C CA . VAL A 1 97 ? 8.622 2.790 -17.316 1.00 85.75 97 VAL A CA 1
ATOM 764 C C . VAL A 1 97 ? 8.248 1.905 -18.510 1.00 85.75 97 VAL A C 1
ATOM 766 O O . VAL A 1 97 ? 8.944 0.953 -18.847 1.00 85.75 97 VAL A O 1
ATOM 769 N N . VAL A 1 98 ? 7.178 2.240 -19.235 1.00 89.12 98 VAL A N 1
ATOM 770 C CA . VAL A 1 98 ? 6.777 1.452 -20.413 1.00 89.12 98 VAL A CA 1
ATOM 771 C C . VAL A 1 98 ? 7.815 1.549 -21.534 1.00 89.12 98 VAL A C 1
ATOM 773 O O . VAL A 1 98 ? 8.124 0.546 -22.176 1.00 89.12 98 VAL A O 1
ATOM 776 N N . PHE A 1 99 ? 8.366 2.738 -21.777 1.00 93.00 99 PHE A N 1
ATOM 777 C CA . PHE A 1 99 ? 9.353 2.979 -22.826 1.00 93.00 99 PHE A CA 1
ATOM 778 C C . PHE A 1 99 ? 10.660 2.218 -22.571 1.00 93.00 99 PHE A C 1
ATOM 780 O O . PHE A 1 99 ? 11.156 1.524 -23.464 1.00 93.00 99 PHE A O 1
ATOM 787 N N . TRP A 1 100 ? 11.215 2.313 -21.363 1.00 90.44 100 TRP A N 1
ATOM 788 C CA . TRP A 1 100 ? 12.466 1.645 -21.004 1.00 90.44 100 TRP A CA 1
ATOM 789 C C . TRP A 1 100 ? 12.275 0.133 -20.840 1.00 90.44 100 TRP A C 1
ATOM 791 O O . TRP A 1 100 ? 13.080 -0.632 -21.379 1.00 90.44 100 TRP A O 1
ATOM 801 N N . GLY A 1 101 ? 11.157 -0.316 -20.262 1.00 88.25 101 GLY A N 1
ATOM 802 C CA . GLY A 1 101 ? 10.767 -1.727 -20.245 1.00 88.25 101 GLY A CA 1
ATOM 803 C C . GLY A 1 101 ? 10.637 -2.334 -21.650 1.00 88.25 101 GLY A C 1
ATOM 804 O O . GLY A 1 101 ? 11.186 -3.405 -21.924 1.00 88.25 101 GLY A O 1
ATOM 805 N N . ALA A 1 102 ? 9.990 -1.632 -22.587 1.00 91.19 102 ALA A N 1
ATOM 806 C CA . ALA A 1 102 ? 9.910 -2.063 -23.985 1.00 91.19 102 ALA A CA 1
ATOM 807 C C . ALA A 1 102 ? 11.286 -2.060 -24.673 1.00 91.19 102 ALA A C 1
ATOM 809 O O . ALA A 1 102 ? 11.578 -2.959 -25.463 1.00 91.19 102 ALA A O 1
ATOM 810 N N . SER A 1 103 ? 12.150 -1.094 -24.346 1.00 87.75 103 SER A N 1
ATOM 811 C CA . SER A 1 103 ? 13.510 -1.002 -24.895 1.00 87.75 103 SER A CA 1
ATOM 812 C C . SER A 1 103 ? 14.350 -2.234 -24.546 1.00 87.75 103 SER A C 1
ATOM 814 O O . SER A 1 103 ? 15.016 -2.783 -25.423 1.00 87.75 103 SER A O 1
ATOM 816 N N . ILE A 1 104 ? 14.248 -2.748 -23.312 1.00 86.81 104 ILE A N 1
ATOM 817 C CA . ILE A 1 104 ? 14.906 -4.005 -22.909 1.00 86.81 104 ILE A CA 1
ATOM 818 C C . ILE A 1 104 ? 14.449 -5.158 -23.806 1.00 86.81 104 ILE A C 1
ATOM 820 O O . ILE A 1 104 ? 15.285 -5.880 -24.346 1.00 86.81 104 ILE A O 1
ATOM 824 N N . VAL A 1 105 ? 13.137 -5.320 -24.006 1.00 88.88 105 VAL A N 1
ATOM 825 C CA . VAL A 1 105 ? 12.588 -6.397 -24.847 1.00 88.88 105 VAL A CA 1
ATOM 826 C C . VAL A 1 105 ? 13.075 -6.264 -26.288 1.00 88.88 105 VAL A C 1
ATOM 828 O O . VAL A 1 105 ? 13.513 -7.250 -26.875 1.00 88.88 105 VAL A O 1
ATOM 831 N N . VAL A 1 106 ? 13.053 -5.055 -26.852 1.00 87.62 106 VAL A N 1
ATOM 832 C CA . VAL A 1 106 ? 13.491 -4.784 -28.230 1.00 87.62 106 VAL A CA 1
ATOM 833 C C . VAL A 1 106 ? 14.968 -5.127 -28.436 1.00 87.62 106 VAL A C 1
ATOM 835 O O . VAL A 1 106 ? 15.309 -5.763 -29.440 1.00 87.62 106 VAL A O 1
ATOM 838 N N . PHE A 1 107 ? 15.840 -4.758 -27.493 1.00 85.25 107 PHE A N 1
ATOM 839 C CA . PHE A 1 107 ? 17.270 -5.056 -27.584 1.00 85.25 107 PHE A CA 1
ATOM 840 C C . PHE A 1 107 ? 17.587 -6.525 -27.273 1.00 85.25 107 PHE A C 1
ATOM 842 O O . PHE A 1 107 ? 18.427 -7.124 -27.944 1.00 85.25 107 PHE A O 1
ATOM 849 N N . LEU A 1 108 ? 16.898 -7.156 -26.323 1.00 84.12 108 LEU A N 1
ATOM 850 C CA . LEU A 1 108 ? 17.156 -8.549 -25.945 1.00 84.12 108 LEU A CA 1
ATOM 851 C C . LEU A 1 108 ? 16.600 -9.543 -26.980 1.00 84.12 108 LEU A C 1
ATOM 853 O O . LEU A 1 108 ? 17.262 -10.523 -27.321 1.00 84.12 108 LEU A O 1
ATOM 857 N N . ALA A 1 109 ? 15.431 -9.245 -27.558 1.00 84.69 109 ALA A N 1
ATOM 858 C CA . ALA A 1 109 ? 14.832 -10.012 -28.653 1.00 84.69 109 ALA A CA 1
ATOM 859 C C . ALA A 1 109 ? 15.494 -9.748 -30.019 1.00 84.69 109 ALA A C 1
ATOM 861 O O . ALA A 1 109 ? 15.062 -10.312 -31.023 1.00 84.69 109 ALA A O 1
ATOM 862 N N . ARG A 1 110 ? 16.533 -8.897 -30.070 1.00 80.81 110 ARG A N 1
ATOM 863 C CA . ARG A 1 110 ? 17.251 -8.496 -31.294 1.00 80.81 110 ARG A CA 1
ATOM 864 C C . ARG A 1 110 ? 16.330 -7.982 -32.410 1.00 80.81 110 ARG A C 1
ATOM 866 O O . ARG A 1 110 ? 16.653 -8.122 -33.587 1.00 80.81 110 ARG A O 1
ATOM 873 N N . ILE A 1 111 ? 15.206 -7.354 -32.048 1.00 82.56 111 ILE A N 1
ATOM 874 C CA . ILE A 1 111 ? 14.315 -6.687 -33.014 1.00 82.56 111 ILE A CA 1
ATOM 875 C C . ILE A 1 111 ? 15.069 -5.525 -33.677 1.00 82.56 111 ILE A C 1
ATOM 877 O O . ILE A 1 111 ? 14.964 -5.318 -34.883 1.00 82.56 111 ILE A O 1
ATOM 881 N N . ILE A 1 112 ? 15.890 -4.817 -32.895 1.00 76.75 112 ILE A N 1
ATOM 882 C CA . ILE A 1 112 ? 16.931 -3.915 -33.391 1.00 76.75 112 ILE A CA 1
ATOM 883 C C . ILE A 1 112 ? 18.272 -4.588 -33.104 1.00 76.75 112 ILE A C 1
ATOM 885 O O . ILE A 1 112 ? 18.658 -4.748 -31.944 1.00 76.75 112 ILE A O 1
ATOM 889 N N . ASN A 1 113 ? 18.956 -5.020 -34.163 1.00 77.31 113 ASN A N 1
ATOM 890 C CA . ASN A 1 113 ? 20.259 -5.666 -34.073 1.00 77.31 113 ASN A CA 1
ATOM 891 C C . ASN A 1 113 ? 21.347 -4.688 -34.523 1.00 77.31 113 ASN A C 1
ATOM 893 O O . ASN A 1 113 ? 21.415 -4.318 -35.698 1.00 77.31 113 ASN A O 1
ATOM 897 N N . PHE A 1 114 ? 22.213 -4.286 -33.597 1.00 77.69 114 PHE A N 1
ATOM 898 C CA . PHE A 1 114 ? 23.338 -3.404 -33.904 1.00 77.69 114 PHE A CA 1
ATOM 899 C C . PHE A 1 114 ? 24.531 -4.134 -34.533 1.00 77.69 114 PHE A C 1
ATOM 901 O O . PHE A 1 114 ? 25.492 -3.479 -34.928 1.00 77.69 114 PHE A O 1
ATOM 908 N N . HIS A 1 115 ? 24.473 -5.468 -34.656 1.00 75.62 115 HIS A N 1
ATOM 909 C CA . HIS A 1 115 ? 25.536 -6.322 -35.209 1.00 75.62 115 HIS A CA 1
ATOM 910 C C . HIS A 1 115 ? 26.896 -6.144 -34.509 1.00 75.62 115 HIS A C 1
ATOM 912 O O . HIS A 1 115 ? 27.939 -6.511 -35.044 1.00 75.62 115 HIS A O 1
ATOM 918 N N . ASN A 1 116 ? 26.869 -5.578 -33.305 1.00 81.88 116 ASN A N 1
ATOM 919 C CA . ASN A 1 116 ? 27.992 -5.380 -32.413 1.00 81.88 116 ASN A CA 1
ATOM 920 C C . ASN A 1 116 ? 27.514 -5.793 -31.018 1.00 81.88 116 ASN A C 1
ATOM 922 O O . ASN A 1 116 ? 26.622 -5.150 -30.457 1.00 81.88 116 ASN A O 1
ATOM 926 N N . ASP A 1 117 ? 28.079 -6.881 -30.498 1.00 79.56 117 ASP A N 1
ATOM 927 C CA . ASP A 1 117 ? 27.670 -7.464 -29.219 1.00 79.56 117 ASP A CA 1
ATOM 928 C C . ASP A 1 117 ? 27.933 -6.512 -28.041 1.00 79.56 117 ASP A C 1
ATOM 930 O O . ASP A 1 117 ? 27.116 -6.449 -27.121 1.00 79.56 117 ASP A O 1
ATOM 934 N N . ASP A 1 118 ? 28.987 -5.693 -28.111 1.00 80.31 118 ASP A N 1
ATOM 935 C CA . ASP A 1 118 ? 29.311 -4.709 -27.073 1.00 80.31 118 ASP A CA 1
ATOM 936 C C . ASP A 1 118 ? 28.283 -3.571 -27.047 1.00 80.31 118 ASP A C 1
ATOM 938 O O . ASP A 1 118 ? 27.825 -3.157 -25.982 1.00 80.31 118 ASP A O 1
ATOM 942 N N . LEU A 1 119 ? 27.861 -3.088 -28.223 1.00 79.00 119 LEU A N 1
ATOM 943 C CA . LEU A 1 119 ? 26.853 -2.027 -28.324 1.00 79.00 119 LEU A CA 1
ATOM 944 C C . LEU A 1 119 ? 25.463 -2.536 -27.919 1.00 79.00 119 LEU A C 1
ATOM 946 O O . LEU A 1 119 ? 24.705 -1.819 -27.262 1.00 79.00 119 LEU A O 1
ATOM 950 N N . GLN A 1 120 ? 25.132 -3.778 -28.285 1.00 78.56 120 GLN A N 1
ATOM 951 C CA . GLN A 1 120 ? 23.883 -4.421 -27.880 1.00 78.56 120 GLN A CA 1
ATOM 952 C C . GLN A 1 120 ? 23.843 -4.604 -26.356 1.00 78.56 120 GLN A C 1
ATOM 954 O O . GLN A 1 120 ? 22.851 -4.243 -25.723 1.00 78.56 120 GLN A O 1
ATOM 959 N N . GLY A 1 121 ? 24.931 -5.111 -25.765 1.00 81.50 121 GLY A N 1
ATOM 960 C CA . GLY A 1 121 ? 25.074 -5.275 -24.319 1.00 81.50 121 GLY A CA 1
ATOM 961 C C . GLY A 1 121 ? 25.007 -3.944 -23.572 1.00 81.50 121 GLY A C 1
ATOM 962 O O . GLY A 1 121 ? 24.298 -3.841 -22.574 1.00 81.50 121 GLY A O 1
ATOM 963 N N . PHE A 1 122 ? 25.655 -2.902 -24.099 1.00 85.06 122 PHE A N 1
ATOM 964 C CA . PHE A 1 122 ? 25.612 -1.553 -23.535 1.00 85.06 122 PHE A CA 1
ATOM 965 C C . PHE A 1 122 ? 24.183 -0.997 -23.442 1.00 85.06 122 PHE A C 1
ATOM 967 O O . PHE A 1 122 ? 23.777 -0.523 -22.382 1.00 85.06 122 PHE A O 1
ATOM 974 N N . TRP A 1 123 ? 23.387 -1.081 -24.515 1.00 83.12 123 TRP A N 1
ATOM 975 C CA . TRP A 1 123 ? 22.011 -0.563 -24.504 1.00 83.12 123 TRP A CA 1
ATOM 976 C C . TRP A 1 123 ? 21.063 -1.382 -23.626 1.00 83.12 123 TRP A C 1
ATOM 978 O O . TRP A 1 123 ? 20.173 -0.803 -22.997 1.00 83.12 123 TRP A O 1
ATOM 988 N N . VAL A 1 124 ? 21.257 -2.702 -23.544 1.00 85.81 124 VAL A N 1
ATOM 989 C CA . VAL A 1 124 ? 20.519 -3.559 -22.600 1.00 85.81 124 VAL A CA 1
ATOM 990 C C . VAL A 1 124 ? 20.842 -3.162 -21.160 1.00 85.81 124 VAL A C 1
ATOM 992 O O . VAL A 1 124 ? 19.927 -2.994 -20.358 1.00 85.81 124 VAL A O 1
ATOM 995 N N . GLU A 1 125 ? 22.118 -2.951 -20.849 1.00 86.38 125 GLU A N 1
ATOM 996 C CA . GLU A 1 125 ? 22.589 -2.569 -19.518 1.00 86.38 125 GLU A CA 1
ATOM 997 C C . GLU A 1 125 ? 22.051 -1.189 -19.105 1.00 86.38 125 GLU A C 1
ATOM 999 O O . GLU A 1 125 ? 21.442 -1.059 -18.045 1.00 86.38 125 GLU A O 1
ATOM 1004 N N . VAL A 1 126 ? 22.163 -0.175 -19.972 1.00 86.62 126 VAL A N 1
ATOM 1005 C CA . VAL A 1 126 ? 21.604 1.167 -19.716 1.00 86.62 126 VAL A CA 1
ATOM 1006 C C . VAL A 1 126 ? 20.089 1.106 -19.519 1.00 86.62 126 VAL A C 1
ATOM 1008 O O . VAL A 1 126 ? 19.574 1.671 -18.555 1.00 86.62 126 VAL A O 1
ATOM 1011 N N . SER A 1 127 ? 19.369 0.397 -20.392 1.00 87.38 127 SER A N 1
ATOM 1012 C CA . SER A 1 127 ? 17.908 0.291 -20.284 1.00 87.38 127 SER A CA 1
ATOM 1013 C C . SER A 1 127 ? 17.493 -0.421 -18.996 1.00 87.38 127 SER A C 1
ATOM 1015 O O . SER A 1 127 ? 16.581 0.034 -18.311 1.00 87.38 127 SER A O 1
ATOM 1017 N N . SER A 1 128 ? 18.206 -1.488 -18.620 1.00 84.75 128 SER A N 1
ATOM 1018 C CA . SER A 1 128 ? 17.976 -2.215 -17.369 1.00 84.75 128 SER A CA 1
ATOM 1019 C C . SER A 1 128 ? 18.260 -1.356 -16.137 1.00 84.75 128 SER A C 1
ATOM 1021 O O . SER A 1 128 ? 17.525 -1.446 -15.157 1.00 84.75 128 SER A O 1
ATOM 1023 N N . GLN A 1 129 ? 19.299 -0.519 -16.160 1.00 82.75 129 GLN A N 1
ATOM 1024 C CA . GLN A 1 129 ? 19.618 0.384 -15.052 1.00 82.75 129 GLN A CA 1
ATOM 1025 C C . GLN A 1 129 ? 18.571 1.482 -14.883 1.00 82.75 129 GLN A C 1
ATOM 1027 O O . GLN A 1 129 ? 18.163 1.765 -13.755 1.00 82.75 129 GLN A O 1
ATOM 1032 N N . VAL A 1 130 ? 18.128 2.090 -15.987 1.00 86.94 130 VAL A N 1
ATOM 1033 C CA . VAL A 1 130 ? 17.098 3.136 -15.954 1.00 86.94 130 VAL A CA 1
ATOM 1034 C C . VAL A 1 130 ? 15.772 2.561 -15.463 1.00 86.94 130 VAL A C 1
ATOM 1036 O O . VAL A 1 130 ? 15.175 3.128 -14.548 1.00 86.94 130 VAL A O 1
ATOM 1039 N N . GLU A 1 131 ? 15.349 1.413 -15.994 1.00 85.38 131 GLU A N 1
ATOM 1040 C CA . GLU A 1 131 ? 14.120 0.731 -15.573 1.00 85.38 131 GLU A CA 1
ATOM 1041 C C . GLU A 1 131 ? 14.178 0.339 -14.089 1.00 85.38 131 GLU A C 1
ATOM 1043 O O . GLU A 1 131 ? 13.269 0.646 -13.313 1.00 85.38 131 GLU A O 1
ATOM 1048 N N . ASN A 1 132 ? 15.295 -0.254 -13.653 1.00 83.00 132 ASN A N 1
ATOM 1049 C CA . ASN A 1 132 ? 15.497 -0.598 -12.250 1.00 83.00 132 ASN A CA 1
ATOM 1050 C C . ASN A 1 132 ? 15.474 0.651 -11.355 1.00 83.00 132 ASN A C 1
ATOM 1052 O O . ASN A 1 132 ? 14.831 0.640 -10.308 1.00 83.00 132 ASN A O 1
ATOM 1056 N N . GLY A 1 133 ? 16.113 1.749 -11.766 1.00 80.75 133 GLY A N 1
ATOM 1057 C CA . GLY A 1 133 ? 16.100 3.018 -11.037 1.00 80.75 133 GLY A CA 1
ATOM 1058 C C . GLY A 1 133 ? 14.697 3.622 -10.911 1.00 80.75 133 GLY A C 1
ATOM 1059 O O . GLY A 1 133 ? 14.305 4.032 -9.817 1.00 80.75 133 GLY A O 1
ATOM 1060 N N . LEU A 1 134 ? 13.914 3.619 -11.995 1.00 81.12 134 LEU A N 1
ATOM 1061 C CA . LEU A 1 134 ? 12.531 4.108 -12.008 1.00 81.12 134 LEU A CA 1
ATOM 1062 C C . LEU A 1 134 ? 11.630 3.301 -11.064 1.00 81.12 134 LEU A C 1
ATOM 1064 O O . LEU A 1 134 ? 10.862 3.891 -10.298 1.00 81.12 134 LEU A O 1
ATOM 1068 N N . LEU A 1 135 ? 11.740 1.971 -11.070 1.00 77.62 135 LEU A N 1
ATOM 1069 C CA . LEU A 1 135 ? 10.955 1.091 -10.194 1.00 77.62 135 LEU A CA 1
ATOM 1070 C C . LEU A 1 135 ? 11.424 1.137 -8.731 1.00 77.62 135 LEU A C 1
ATOM 1072 O O . LEU A 1 135 ? 10.623 0.990 -7.807 1.00 77.62 135 LEU A O 1
ATOM 1076 N N . THR A 1 136 ? 12.714 1.382 -8.503 1.00 72.00 136 THR A N 1
ATOM 1077 C CA . THR A 1 136 ? 13.301 1.464 -7.159 1.00 72.00 136 THR A CA 1
ATOM 1078 C C . THR A 1 136 ? 13.012 2.810 -6.492 1.00 72.00 136 THR A C 1
ATOM 1080 O O . THR A 1 136 ? 12.824 2.870 -5.275 1.00 72.00 136 THR A O 1
ATOM 1083 N N . ALA A 1 137 ? 12.909 3.896 -7.264 1.00 72.00 137 ALA A N 1
ATOM 1084 C CA . ALA A 1 137 ? 12.557 5.220 -6.750 1.00 72.00 137 ALA A CA 1
ATOM 1085 C C . ALA A 1 137 ? 11.178 5.227 -6.063 1.00 72.00 137 ALA A C 1
ATOM 1087 O O . ALA A 1 137 ? 11.005 5.853 -5.015 1.00 72.00 137 ALA A O 1
ATOM 1088 N N . THR A 1 138 ? 10.214 4.478 -6.604 1.00 65.75 138 THR A N 1
ATOM 1089 C CA . THR A 1 138 ? 8.875 4.309 -6.021 1.00 65.75 138 THR A CA 1
ATOM 1090 C C . THR A 1 138 ? 8.820 3.197 -4.965 1.00 65.75 138 THR A C 1
ATOM 1092 O O . THR A 1 138 ? 7.951 3.203 -4.092 1.00 65.75 138 THR A O 1
ATOM 1095 N N . GLY A 1 139 ? 9.746 2.240 -4.960 1.00 63.66 139 GLY A N 1
ATOM 1096 C CA . GLY A 1 139 ? 9.817 1.223 -3.909 1.00 63.66 139 GLY A CA 1
ATOM 1097 C C . GLY A 1 139 ? 10.587 1.653 -2.661 1.00 63.66 139 GLY A C 1
ATOM 1098 O O . GLY A 1 139 ? 9.996 1.704 -1.578 1.00 63.66 139 GLY A O 1
ATOM 1099 N N . ILE A 1 140 ? 11.886 1.954 -2.793 1.00 62.59 140 ILE A N 1
ATOM 1100 C CA . ILE A 1 140 ? 12.811 2.255 -1.681 1.00 62.59 140 ILE A CA 1
ATOM 1101 C C . ILE A 1 140 ? 12.588 3.659 -1.118 1.00 62.59 140 ILE A C 1
ATOM 1103 O O . ILE A 1 140 ? 12.570 3.837 0.102 1.00 62.59 140 ILE A O 1
ATOM 1107 N N . GLY A 1 141 ? 12.383 4.654 -1.987 1.00 62.56 141 GLY A N 1
ATOM 1108 C CA . GLY A 1 141 ? 12.303 6.067 -1.592 1.00 62.56 141 GLY A CA 1
ATOM 1109 C C . GLY A 1 141 ? 11.193 6.375 -0.583 1.00 62.56 141 GLY A C 1
ATOM 1110 O O . GLY A 1 141 ? 11.226 7.401 0.094 1.00 62.56 141 GLY A O 1
ATOM 1111 N N . LEU A 1 142 ? 10.214 5.478 -0.448 1.00 66.38 142 LEU A N 1
ATOM 1112 C CA . LEU A 1 142 ? 9.034 5.679 0.384 1.00 66.38 142 LEU A CA 1
ATOM 1113 C C . LEU A 1 142 ? 8.753 4.511 1.349 1.00 66.38 142 LEU A C 1
ATOM 1115 O O . LEU A 1 142 ? 7.664 4.422 1.924 1.00 66.38 142 LEU A O 1
ATOM 1119 N N . VAL A 1 143 ? 9.761 3.666 1.605 1.00 70.19 143 VAL A N 1
ATOM 1120 C CA . VAL A 1 143 ? 9.719 2.588 2.615 1.00 70.19 143 VAL A CA 1
ATOM 1121 C C . VAL A 1 143 ? 9.205 3.057 3.982 1.00 70.19 143 VAL A C 1
ATOM 1123 O O . VAL A 1 143 ? 8.334 2.374 4.523 1.00 70.19 143 VAL A O 1
ATOM 1126 N N . PRO A 1 144 ? 9.623 4.215 4.547 1.00 72.69 144 PRO A N 1
ATOM 1127 C CA . PRO A 1 144 ? 9.137 4.642 5.861 1.00 72.69 144 PRO A CA 1
ATOM 1128 C C . PRO A 1 144 ? 7.613 4.766 5.920 1.00 72.69 144 PRO A C 1
ATOM 1130 O O . PRO A 1 144 ? 6.990 4.396 6.913 1.00 72.69 144 PRO A O 1
ATOM 1133 N N . PHE A 1 145 ? 6.990 5.239 4.841 1.00 73.44 145 PHE A N 1
ATOM 1134 C CA . PHE A 1 145 ? 5.545 5.395 4.800 1.00 73.44 145 PHE A CA 1
ATOM 1135 C C . PHE A 1 145 ? 4.815 4.077 4.518 1.00 73.44 145 PHE A C 1
ATOM 1137 O O . PHE A 1 145 ? 3.729 3.868 5.065 1.00 73.44 145 PHE A O 1
ATOM 1144 N N . ARG A 1 146 ? 5.408 3.165 3.734 1.00 76.88 146 ARG A N 1
ATOM 1145 C CA . ARG A 1 146 ? 4.863 1.809 3.535 1.00 76.88 146 ARG A CA 1
ATOM 1146 C C . ARG A 1 146 ? 4.842 1.023 4.851 1.00 76.88 146 ARG A C 1
ATOM 1148 O O . ARG A 1 146 ? 3.781 0.541 5.239 1.00 76.88 146 ARG A O 1
ATOM 1155 N N . VAL A 1 147 ? 5.929 1.083 5.629 1.00 81.69 147 VAL A N 1
ATOM 1156 C CA . VAL A 1 147 ? 6.022 0.477 6.971 1.00 81.69 147 VAL A CA 1
ATOM 1157 C C . VAL A 1 147 ? 4.963 1.037 7.926 1.00 81.69 147 VAL A C 1
ATOM 1159 O O . VAL A 1 147 ? 4.330 0.283 8.667 1.00 81.69 147 VAL A O 1
ATOM 1162 N N . ILE A 1 148 ? 4.713 2.352 7.900 1.00 83.25 148 ILE A N 1
ATOM 1163 C CA . ILE A 1 148 ? 3.631 2.956 8.694 1.00 83.25 148 ILE A CA 1
ATOM 1164 C C . ILE A 1 148 ? 2.261 2.415 8.245 1.00 83.25 148 ILE A C 1
ATOM 1166 O O . ILE A 1 148 ? 1.405 2.149 9.089 1.00 83.25 148 ILE A O 1
ATOM 1170 N N . GLY A 1 149 ? 2.037 2.242 6.940 1.00 83.31 149 GLY A N 1
ATOM 1171 C CA . GLY A 1 149 ? 0.836 1.598 6.399 1.00 83.31 149 GLY A CA 1
ATOM 1172 C C . GLY A 1 149 ? 0.652 0.175 6.932 1.00 83.31 149 GLY A C 1
ATOM 1173 O O . GLY A 1 149 ? -0.408 -0.139 7.476 1.00 83.31 149 GLY A O 1
ATOM 1174 N N . THR A 1 150 ? 1.706 -0.638 6.874 1.00 87.62 150 THR A N 1
ATOM 1175 C CA . THR A 1 150 ? 1.728 -2.019 7.378 1.00 87.62 150 THR A CA 1
ATOM 1176 C C . THR A 1 150 ? 1.471 -2.085 8.883 1.00 87.62 150 THR A C 1
ATOM 1178 O O . THR A 1 150 ? 0.678 -2.903 9.347 1.00 87.62 150 THR A O 1
ATOM 1181 N N . TYR A 1 151 ? 2.054 -1.172 9.663 1.00 90.38 151 TYR A N 1
ATOM 1182 C CA . TYR A 1 151 ? 1.789 -1.068 11.099 1.00 90.38 151 TYR A CA 1
ATOM 1183 C C . TYR A 1 151 ? 0.312 -0.769 11.402 1.00 90.38 151 TYR A C 1
ATOM 1185 O O . TYR A 1 151 ? -0.277 -1.372 12.304 1.00 90.38 151 TYR A O 1
ATOM 1193 N N . ARG A 1 152 ? -0.308 0.144 10.642 1.00 89.81 152 ARG A N 1
ATOM 1194 C CA . ARG A 1 152 ? -1.722 0.511 10.817 1.00 89.81 152 ARG A CA 1
ATOM 1195 C C . ARG A 1 152 ? -2.646 -0.667 10.527 1.00 89.81 152 ARG A C 1
ATOM 1197 O O . ARG A 1 152 ? -3.479 -0.991 11.371 1.00 89.81 152 ARG A O 1
ATOM 1204 N N . VAL A 1 153 ? -2.468 -1.350 9.393 1.00 89.94 153 VAL A N 1
ATOM 1205 C CA . VAL A 1 153 ? -3.293 -2.526 9.056 1.00 89.94 153 VAL A CA 1
ATOM 1206 C C . VAL A 1 153 ? -3.037 -3.695 10.007 1.00 89.94 153 VAL A C 1
ATOM 1208 O O . VAL A 1 153 ? -3.981 -4.379 10.396 1.00 89.94 153 VAL A O 1
ATOM 1211 N N . TYR A 1 154 ? -1.803 -3.875 10.488 1.00 93.25 154 TYR A N 1
ATOM 1212 C CA . TYR A 1 154 ? -1.498 -4.844 11.541 1.00 93.25 154 TYR A CA 1
ATOM 1213 C C . TYR A 1 154 ? -2.269 -4.548 12.835 1.00 93.25 154 TYR A C 1
ATOM 1215 O O . TYR A 1 154 ? -2.828 -5.457 13.450 1.00 93.25 154 TYR A O 1
ATOM 1223 N N . LYS A 1 155 ? -2.347 -3.277 13.246 1.00 92.31 155 LYS A N 1
ATOM 1224 C CA . LYS A 1 155 ? -3.126 -2.856 14.419 1.00 92.31 155 LYS A CA 1
ATOM 1225 C C . LYS A 1 155 ? -4.621 -3.122 14.241 1.00 92.31 155 LYS A C 1
ATOM 1227 O O . LYS A 1 155 ? -5.239 -3.662 15.157 1.00 92.31 155 LYS A O 1
ATOM 1232 N N . ILE A 1 156 ? -5.180 -2.812 13.072 1.00 90.62 156 ILE A N 1
ATOM 1233 C CA . ILE A 1 156 ? -6.578 -3.127 12.730 1.00 90.62 156 ILE A CA 1
ATOM 1234 C C . ILE A 1 156 ? -6.808 -4.644 12.808 1.00 90.62 156 ILE A C 1
ATOM 1236 O O . ILE A 1 156 ? -7.709 -5.107 13.505 1.00 90.62 156 ILE A O 1
ATOM 1240 N N . TRP A 1 157 ? -5.930 -5.439 12.194 1.00 92.56 157 TRP A N 1
ATOM 1241 C CA . TRP A 1 157 ? -5.977 -6.902 12.241 1.00 92.56 157 TRP A CA 1
ATOM 1242 C C . TRP A 1 157 ? -5.892 -7.464 13.669 1.00 92.56 157 TRP A C 1
ATOM 1244 O O . TRP A 1 157 ? -6.614 -8.399 14.032 1.00 92.56 157 TRP A O 1
ATOM 1254 N N . TYR A 1 158 ? -5.038 -6.883 14.513 1.00 92.88 158 TYR A N 1
ATOM 1255 C CA . TYR A 1 158 ? -4.923 -7.262 15.918 1.00 92.88 158 TYR A CA 1
ATOM 1256 C C . TYR A 1 158 ? -6.247 -7.037 16.660 1.00 92.88 158 TYR A C 1
ATOM 1258 O O . TYR A 1 158 ? -6.736 -7.940 17.350 1.00 92.88 158 TYR A O 1
ATOM 1266 N N . TYR A 1 159 ? -6.864 -5.866 16.478 1.00 90.50 159 TYR A N 1
ATOM 1267 C CA . TYR A 1 159 ? -8.158 -5.550 17.078 1.00 90.50 159 TYR A CA 1
ATOM 1268 C C . TYR A 1 159 ? -9.284 -6.426 16.526 1.00 90.50 159 TYR A C 1
ATOM 1270 O O . TYR A 1 159 ? -10.131 -6.860 17.312 1.00 90.50 159 TYR A O 1
ATOM 1278 N N . LYS A 1 160 ? -9.254 -6.807 15.243 1.00 88.44 160 LYS A N 1
ATOM 1279 C CA . LYS A 1 160 ? -10.146 -7.829 14.661 1.00 88.44 160 LYS A CA 1
ATOM 1280 C C . LYS A 1 160 ? -10.109 -9.118 15.445 1.00 88.44 160 LYS A C 1
ATOM 1282 O O . LYS A 1 160 ? -11.125 -9.603 15.950 1.00 88.44 160 LYS A O 1
ATOM 1287 N N . ARG A 1 161 ? -8.907 -9.662 15.607 1.00 89.69 161 ARG A N 1
ATOM 1288 C CA . ARG A 1 161 ? -8.714 -10.937 16.293 1.00 89.69 161 ARG A CA 1
ATOM 1289 C C . ARG A 1 161 ? -9.115 -10.849 17.764 1.00 89.69 161 ARG A C 1
ATOM 1291 O O . ARG A 1 161 ? -9.706 -11.794 18.292 1.00 89.69 161 ARG A O 1
ATOM 1298 N N . LYS A 1 162 ? -8.851 -9.706 18.405 1.00 89.56 162 LYS A N 1
ATOM 1299 C CA . LYS A 1 162 ? -9.280 -9.426 19.779 1.00 89.56 162 LYS A CA 1
ATOM 1300 C C . LYS A 1 162 ? -10.806 -9.377 19.899 1.00 89.56 162 LYS A C 1
ATOM 1302 O O . LYS A 1 162 ? -11.356 -10.056 20.762 1.00 89.56 162 LYS A O 1
ATOM 1307 N N . THR A 1 163 ? -11.480 -8.661 19.002 1.00 87.25 163 THR A N 1
ATOM 1308 C CA . THR A 1 163 ? -12.946 -8.523 18.963 1.00 87.25 163 THR A CA 1
ATOM 1309 C C . THR A 1 163 ? -13.621 -9.882 18.822 1.00 87.25 163 THR A C 1
ATOM 1311 O O . THR A 1 163 ? -14.504 -10.217 19.607 1.00 87.25 163 THR A O 1
ATOM 1314 N N . ILE A 1 164 ? -13.163 -10.708 17.874 1.00 86.06 164 ILE A N 1
ATOM 1315 C CA . ILE A 1 164 ? -13.703 -12.058 17.652 1.00 86.06 164 ILE A CA 1
ATOM 1316 C C . ILE A 1 164 ? -13.527 -12.925 18.904 1.00 86.06 164 ILE A C 1
ATOM 1318 O O . ILE A 1 164 ? -14.447 -13.641 19.300 1.00 86.06 164 ILE A O 1
ATOM 1322 N N . ARG A 1 165 ? -12.356 -12.862 19.548 1.00 88.81 165 ARG A N 1
ATOM 1323 C CA . ARG A 1 165 ? -12.083 -13.627 20.771 1.00 88.81 165 ARG A CA 1
ATOM 1324 C C . ARG A 1 165 ? -13.002 -13.202 21.916 1.00 88.81 165 ARG A C 1
ATOM 1326 O O . ARG A 1 165 ? -13.560 -14.065 22.582 1.00 88.81 165 ARG A O 1
ATOM 1333 N N . LEU A 1 166 ? -13.165 -11.900 22.130 1.00 86.94 166 LEU A N 1
ATOM 1334 C CA . LEU A 1 166 ? -14.002 -11.367 23.203 1.00 86.94 166 LEU A CA 1
ATOM 1335 C C . LEU A 1 166 ? -15.494 -11.627 22.954 1.00 86.94 166 LEU A C 1
ATOM 1337 O O . LEU A 1 166 ? -16.186 -12.041 23.878 1.00 86.94 166 LEU A O 1
ATOM 1341 N N . ARG A 1 167 ? -15.973 -11.509 21.707 1.00 86.00 167 ARG A N 1
ATOM 1342 C CA . ARG A 1 167 ? -17.352 -11.870 21.332 1.00 86.00 167 ARG A CA 1
ATOM 1343 C C . ARG A 1 167 ? -17.666 -13.339 21.608 1.00 86.00 167 ARG A C 1
ATOM 1345 O O . ARG A 1 167 ? -18.710 -13.632 22.179 1.00 86.00 167 ARG A O 1
ATOM 1352 N N . ARG A 1 168 ? -16.735 -14.249 21.284 1.00 86.06 168 ARG A N 1
ATOM 1353 C CA . ARG A 1 168 ? -16.875 -15.684 21.602 1.00 86.06 168 ARG A CA 1
ATOM 1354 C C . ARG A 1 168 ? -16.944 -15.942 23.105 1.00 86.06 168 ARG A C 1
ATOM 1356 O O . ARG A 1 168 ? -17.728 -16.778 23.529 1.00 86.06 168 ARG A O 1
ATOM 1363 N N . LEU A 1 169 ? -16.138 -15.235 23.899 1.00 88.88 169 LEU A N 1
ATOM 1364 C CA . LEU A 1 169 ? -16.153 -15.368 25.361 1.00 88.88 169 LEU A CA 1
ATOM 1365 C C . LEU A 1 169 ? -17.440 -14.815 25.984 1.00 88.88 169 LEU A C 1
ATOM 1367 O O . LEU A 1 169 ? -17.925 -15.371 26.961 1.00 88.88 169 LEU A O 1
ATOM 1371 N N . ALA A 1 170 ? -17.998 -13.751 25.408 1.00 85.25 170 ALA A N 1
ATOM 13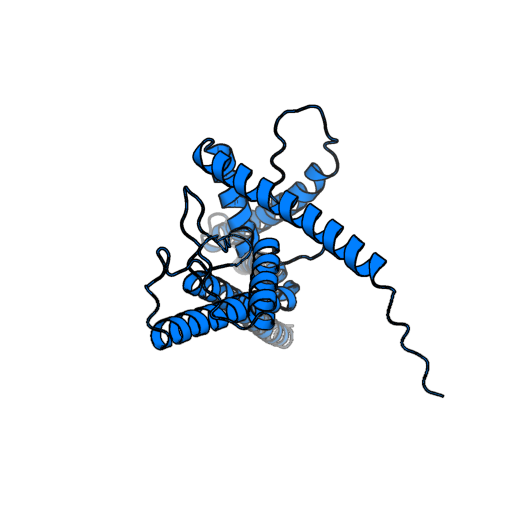72 C CA . ALA A 1 170 ? -19.251 -13.145 25.848 1.00 85.25 170 ALA A CA 1
ATOM 1373 C C . ALA A 1 170 ? -20.508 -13.875 25.331 1.00 85.25 170 ALA A C 1
ATOM 1375 O O . ALA A 1 170 ? -21.617 -13.467 25.661 1.00 85.25 170 ALA A O 1
ATOM 1376 N N . GLY A 1 171 ? -20.359 -14.922 24.508 1.00 83.25 171 GLY A N 1
ATOM 1377 C CA . GLY A 1 171 ? -21.488 -15.635 23.901 1.00 83.25 171 GLY A CA 1
ATOM 1378 C C . GLY A 1 171 ? -22.304 -14.786 22.918 1.00 83.25 171 GLY A C 1
ATOM 1379 O O . GLY A 1 171 ? -23.470 -15.086 22.676 1.00 83.25 171 GLY A O 1
ATOM 1380 N N . LEU A 1 172 ? -21.714 -13.717 22.373 1.00 83.62 172 LEU A N 1
ATOM 1381 C CA . LEU A 1 172 ? -22.386 -12.823 21.431 1.00 83.62 172 LEU A CA 1
ATOM 1382 C C . LEU A 1 172 ? -22.552 -13.499 20.061 1.00 83.62 172 LEU A C 1
ATOM 1384 O O . LEU A 1 172 ? -21.673 -14.268 19.653 1.00 83.62 172 LEU A O 1
ATOM 1388 N N . PRO A 1 173 ? -23.640 -13.195 19.326 1.00 79.62 173 PRO A N 1
ATOM 1389 C CA . PRO A 1 173 ? -23.837 -13.719 17.982 1.00 79.62 173 PRO A CA 1
ATOM 1390 C C . PRO A 1 173 ? -22.703 -13.281 17.049 1.00 79.62 173 PRO A C 1
ATOM 1392 O O . PRO A 1 173 ? -22.043 -12.254 17.248 1.00 79.62 173 PRO A O 1
ATOM 1395 N N . HIS A 1 174 ? -22.467 -14.088 16.017 1.00 75.69 174 HIS A N 1
ATOM 1396 C CA . HIS A 1 174 ? -21.528 -13.736 14.962 1.00 75.69 174 HIS A CA 1
ATOM 1397 C C . HIS A 1 174 ? -22.008 -12.487 14.217 1.00 75.69 174 HIS A C 1
ATOM 1399 O O . HIS A 1 174 ? -23.206 -12.291 14.026 1.00 75.69 174 HIS A O 1
ATOM 1405 N N . LEU A 1 175 ? -21.056 -11.648 13.808 1.00 75.12 175 LEU A N 1
ATOM 1406 C CA . LEU A 1 175 ? -21.341 -10.478 12.985 1.00 75.12 175 LEU A CA 1
ATOM 1407 C C . LEU A 1 175 ? -21.876 -10.911 11.620 1.00 75.12 175 LEU A C 1
ATOM 1409 O O . LEU A 1 175 ? -21.454 -11.940 11.089 1.00 75.12 175 LEU A O 1
ATOM 1413 N N . PHE A 1 176 ? -22.790 -10.113 11.065 1.00 72.62 176 PHE A N 1
ATOM 1414 C CA . PHE A 1 176 ? -23.344 -10.335 9.728 1.00 72.62 176 PHE A CA 1
ATOM 1415 C C . PHE A 1 176 ? -22.262 -10.270 8.641 1.00 72.62 176 PHE A C 1
ATOM 1417 O O . PHE A 1 176 ? -22.329 -11.000 7.652 1.00 72.62 176 PHE A O 1
ATOM 1424 N N . ASP A 1 177 ? -21.256 -9.418 8.839 1.00 78.38 177 ASP A N 1
ATOM 1425 C CA . ASP A 1 177 ? -20.013 -9.395 8.078 1.00 78.38 177 ASP A CA 1
ATOM 1426 C C . ASP A 1 177 ? -18.830 -9.701 9.027 1.00 78.38 177 ASP A C 1
ATOM 1428 O O . ASP A 1 177 ? -18.620 -8.974 9.999 1.00 78.38 177 ASP A O 1
ATOM 1432 N N . PRO A 1 178 ? -18.066 -10.788 8.810 1.00 76.25 178 PRO A N 1
ATOM 1433 C CA . PRO A 1 178 ? -16.896 -11.121 9.625 1.00 76.25 178 PRO A CA 1
ATOM 1434 C C . PRO A 1 178 ? -15.714 -10.147 9.497 1.00 76.25 178 PRO A C 1
ATOM 1436 O O . PRO A 1 178 ? -14.804 -10.193 10.338 1.00 76.25 178 PRO A O 1
ATOM 1439 N N . ASP A 1 179 ? -15.657 -9.371 8.414 1.00 80.56 179 ASP A N 1
ATOM 1440 C CA . ASP A 1 179 ? -14.602 -8.396 8.128 1.00 80.56 179 ASP A CA 1
ATOM 1441 C C . ASP A 1 179 ? -14.986 -6.970 8.534 1.00 80.56 179 ASP A C 1
ATOM 1443 O O . ASP A 1 179 ? -14.087 -6.155 8.742 1.00 80.56 179 ASP A O 1
ATOM 1447 N N . ASP A 1 180 ? -16.277 -6.704 8.738 1.00 78.81 180 ASP A N 1
ATOM 1448 C CA . ASP A 1 180 ? -16.752 -5.423 9.248 1.00 78.81 180 ASP A CA 1
ATOM 1449 C C . ASP A 1 180 ? -16.523 -5.317 10.758 1.00 78.81 180 ASP A C 1
ATOM 1451 O O . ASP A 1 180 ? -16.816 -6.229 11.545 1.00 78.81 180 ASP A O 1
ATOM 1455 N N . HIS A 1 181 ? -15.943 -4.196 11.164 1.00 74.19 181 HIS A N 1
ATOM 1456 C CA . HIS A 1 181 ? -15.656 -3.900 12.551 1.00 74.19 181 HIS A CA 1
ATOM 1457 C C . HIS A 1 181 ? -16.777 -3.046 13.118 1.00 74.19 181 HIS A C 1
ATOM 1459 O O . HIS A 1 181 ? -16.897 -1.899 12.706 1.00 74.19 181 HIS A O 1
ATOM 1465 N N . PRO A 1 182 ? -17.529 -3.536 14.117 1.00 68.50 182 PRO A N 1
ATOM 1466 C CA . PRO A 1 182 ? -18.613 -2.752 14.668 1.00 68.50 182 PRO A CA 1
ATOM 1467 C C . PRO A 1 182 ? -18.059 -1.495 15.312 1.00 68.50 182 PRO A C 1
ATOM 1469 O O . PRO A 1 182 ? -17.090 -1.566 16.083 1.00 68.50 182 PRO A O 1
ATOM 1472 N N . ASP A 1 183 ? -18.667 -0.366 14.992 1.00 68.25 183 ASP A N 1
ATOM 1473 C CA . ASP A 1 183 ? -18.223 0.944 15.439 1.00 68.25 183 ASP A CA 1
ATOM 1474 C C . ASP A 1 183 ? -19.416 1.699 16.043 1.00 68.25 183 ASP A C 1
ATOM 1476 O O . ASP A 1 183 ? -20.469 1.770 15.405 1.00 68.25 183 ASP A O 1
ATOM 1480 N N . PRO A 1 184 ? -19.281 2.265 17.260 1.00 66.44 184 PRO A N 1
ATOM 1481 C CA . PRO A 1 184 ? -20.346 3.042 17.892 1.00 66.44 184 PRO A CA 1
ATOM 1482 C C . PRO A 1 184 ? -20.824 4.242 17.064 1.00 66.44 184 PRO A C 1
ATOM 1484 O O . PRO A 1 184 ? -21.910 4.748 17.331 1.00 66.44 184 PRO A O 1
ATOM 1487 N N . TYR A 1 185 ? -20.035 4.722 16.098 1.00 64.19 185 TYR A N 1
ATOM 1488 C CA . TYR A 1 185 ? -20.434 5.818 15.214 1.00 64.19 185 TYR A CA 1
ATOM 1489 C C . TYR A 1 185 ? -21.325 5.378 14.045 1.00 64.19 185 TYR A C 1
ATOM 1491 O O . TYR A 1 185 ? -22.040 6.220 13.502 1.00 64.19 185 TYR A O 1
ATOM 1499 N N . TYR A 1 186 ? -21.286 4.100 13.654 1.00 63.72 186 TYR A N 1
ATOM 1500 C CA . TYR A 1 186 ? -21.944 3.603 12.438 1.00 63.72 186 TYR A CA 1
ATOM 1501 C C . TYR A 1 186 ? -23.038 2.563 12.720 1.00 63.72 186 TYR A C 1
ATOM 1503 O O . TYR A 1 186 ? -24.024 2.514 11.987 1.00 63.72 186 TYR A O 1
ATOM 1511 N N . ASP A 1 187 ? -22.919 1.791 13.805 1.00 65.75 187 ASP A N 1
ATOM 1512 C CA . ASP A 1 187 ? -23.873 0.738 14.159 1.00 65.75 187 ASP A CA 1
ATOM 1513 C C . ASP A 1 187 ? -24.765 1.138 15.340 1.00 65.75 187 ASP A C 1
ATOM 1515 O O . ASP A 1 187 ? -24.314 1.230 16.484 1.00 65.75 187 ASP A O 1
ATOM 1519 N N . ASN A 1 188 ? -26.072 1.265 15.091 1.00 63.31 188 ASN A N 1
ATOM 1520 C CA . ASN A 1 188 ? -27.059 1.478 16.159 1.00 63.31 188 ASN A CA 1
ATOM 1521 C C . ASN A 1 188 ? -27.109 0.303 17.156 1.00 63.31 188 ASN A C 1
ATOM 1523 O O . ASN A 1 188 ? -27.357 0.509 18.342 1.00 63.31 188 ASN A O 1
ATOM 1527 N N . ASP A 1 189 ? -26.816 -0.917 16.690 1.00 65.75 189 ASP A N 1
ATOM 1528 C CA . ASP A 1 189 ? -26.806 -2.147 17.496 1.00 65.75 189 ASP A CA 1
ATOM 1529 C C . ASP A 1 189 ? -25.408 -2.474 18.067 1.00 65.75 189 ASP A C 1
ATOM 1531 O O . ASP A 1 189 ? -25.083 -3.631 18.368 1.00 65.75 189 ASP A O 1
ATOM 1535 N N . TYR A 1 190 ? -24.536 -1.467 18.199 1.00 66.62 190 TYR A N 1
ATOM 1536 C CA . TYR A 1 190 ? -23.162 -1.661 18.646 1.00 66.62 190 TYR A CA 1
ATOM 1537 C C . TYR A 1 190 ? -23.087 -2.221 20.075 1.00 66.62 190 TYR A C 1
ATOM 1539 O O . TYR A 1 190 ? -23.374 -1.557 21.073 1.00 66.62 190 TYR A O 1
ATOM 1547 N N . VAL A 1 191 ? -22.597 -3.457 20.183 1.00 71.38 191 VAL A N 1
ATOM 1548 C CA . VAL A 1 191 ? -22.210 -4.045 21.467 1.00 71.38 191 VAL A CA 1
ATOM 1549 C C . VAL A 1 191 ? -20.763 -3.676 21.765 1.00 71.38 191 VAL A C 1
ATOM 1551 O O . VAL A 1 191 ? -19.847 -4.053 21.030 1.00 71.38 191 VAL A O 1
ATOM 1554 N N . HIS A 1 192 ? -20.555 -2.978 22.878 1.00 72.25 192 HIS A N 1
ATOM 1555 C CA . HIS A 1 192 ? -19.243 -2.522 23.317 1.00 72.25 192 HIS A CA 1
ATOM 1556 C C . HIS A 1 192 ? -18.383 -3.694 23.823 1.00 72.25 192 HIS A C 1
ATOM 1558 O O . HIS A 1 192 ? -18.540 -4.169 24.947 1.00 72.25 192 HIS A O 1
ATOM 1564 N N . VAL A 1 193 ? -17.476 -4.186 22.970 1.00 80.31 193 VAL A N 1
ATOM 1565 C CA . VAL A 1 193 ? -16.593 -5.333 23.272 1.00 80.31 193 VAL A CA 1
ATOM 1566 C C . VAL A 1 193 ? -15.156 -4.896 23.579 1.00 80.31 193 VAL A C 1
ATOM 1568 O O . VAL A 1 193 ? -14.479 -5.518 24.398 1.00 80.31 193 VAL A O 1
ATOM 1571 N N . LEU A 1 194 ? -14.670 -3.847 22.913 1.00 80.62 194 LEU A N 1
ATOM 1572 C CA . LEU A 1 194 ? -13.348 -3.251 23.145 1.00 80.62 194 LEU A CA 1
ATOM 1573 C C . LEU A 1 194 ? -13.461 -2.143 24.188 1.00 80.62 194 LEU A C 1
ATOM 1575 O O . LEU A 1 194 ? -14.528 -1.583 24.334 1.00 80.62 194 LEU A O 1
ATOM 1579 N N . SER A 1 195 ? -12.390 -1.801 24.909 1.00 83.25 195 SER A N 1
ATOM 1580 C CA . SER A 1 195 ? -12.401 -0.599 25.766 1.00 83.25 195 SER A CA 1
ATOM 1581 C C . SER A 1 195 ? -12.524 0.674 24.914 1.00 83.25 195 SER A C 1
ATOM 1583 O O . SER A 1 195 ? -11.982 0.697 23.812 1.00 83.25 195 SER A O 1
ATOM 1585 N N . ASP A 1 196 ? -13.112 1.757 25.438 1.00 81.00 196 ASP A N 1
ATOM 1586 C CA . ASP A 1 196 ? -13.257 3.040 24.721 1.00 81.00 196 ASP A CA 1
ATOM 1587 C C . ASP A 1 196 ? -11.947 3.519 24.077 1.00 81.00 196 ASP A C 1
ATOM 1589 O O . ASP A 1 196 ? -11.914 3.962 22.932 1.00 81.00 196 ASP A O 1
ATOM 1593 N N . LYS A 1 197 ? -10.825 3.375 24.797 1.00 82.06 197 LYS A N 1
ATOM 1594 C CA . LYS A 1 197 ? -9.495 3.756 24.294 1.00 82.06 197 LYS A CA 1
ATOM 1595 C C . LYS A 1 197 ? -9.041 2.886 23.125 1.00 82.06 197 LYS A C 1
ATOM 1597 O O . LYS A 1 197 ? -8.358 3.366 22.227 1.00 82.06 197 LYS A O 1
ATOM 1602 N N . GLU A 1 198 ? -9.374 1.601 23.162 1.00 86.25 198 GLU A N 1
ATOM 1603 C CA . GLU A 1 198 ? -9.038 0.658 22.096 1.00 86.25 198 GLU A CA 1
ATOM 1604 C C . GLU A 1 198 ? -9.923 0.869 20.874 1.00 86.25 198 GLU A C 1
ATOM 1606 O O . GLU A 1 198 ? -9.419 0.798 19.759 1.00 86.25 198 GLU A O 1
ATOM 1611 N N . GLN A 1 199 ? -11.201 1.186 21.089 1.00 83.38 199 GLN A N 1
ATOM 1612 C CA . GLN A 1 199 ? -12.139 1.520 20.027 1.00 83.38 199 GLN A CA 1
ATOM 1613 C C . GLN A 1 199 ? -11.733 2.819 19.320 1.00 83.38 199 GLN A C 1
ATOM 1615 O O . GLN A 1 199 ? -11.662 2.859 18.097 1.00 83.38 199 GLN A O 1
ATOM 1620 N N . GLN A 1 200 ? -11.367 3.857 20.077 1.00 81.94 200 GLN A N 1
ATOM 1621 C CA . GLN A 1 200 ? -10.865 5.112 19.510 1.00 81.94 200 GLN A CA 1
ATOM 1622 C C . GLN A 1 200 ? -9.555 4.920 18.738 1.00 81.94 200 GLN A C 1
ATOM 1624 O O . GLN A 1 200 ? -9.363 5.539 17.691 1.00 81.94 200 GLN A O 1
ATOM 1629 N N . ASP A 1 201 ? -8.639 4.077 19.230 1.00 86.00 201 ASP A N 1
ATOM 1630 C CA . ASP A 1 201 ? -7.412 3.774 18.491 1.00 86.00 201 ASP A CA 1
ATOM 1631 C C . ASP A 1 201 ? -7.713 2.981 17.215 1.00 86.00 201 ASP A C 1
ATOM 1633 O O . ASP A 1 201 ? -7.192 3.340 16.164 1.00 86.00 201 ASP A O 1
ATOM 1637 N N . LEU A 1 202 ? -8.584 1.967 17.275 1.00 87.31 202 LEU A N 1
ATOM 1638 C CA . LEU A 1 202 ? -9.036 1.206 16.106 1.00 87.31 202 LEU A CA 1
ATOM 1639 C C . LEU A 1 202 ? -9.612 2.135 15.033 1.00 87.31 202 LEU A C 1
ATOM 1641 O O . LEU A 1 202 ? -9.094 2.146 13.914 1.00 87.31 202 LEU A O 1
ATOM 1645 N N . HIS A 1 203 ? -10.585 2.964 15.408 1.00 83.62 203 HIS A N 1
ATOM 1646 C CA . HIS A 1 203 ? -11.210 3.939 14.520 1.00 83.62 203 HIS A CA 1
ATOM 1647 C C . HIS A 1 203 ? -10.157 4.871 13.908 1.00 83.62 203 HIS A C 1
ATOM 1649 O O . HIS A 1 203 ? -10.039 5.013 12.692 1.00 83.62 203 HIS A O 1
ATOM 1655 N N . ARG A 1 204 ? -9.269 5.430 14.739 1.00 83.44 204 ARG A N 1
ATOM 1656 C CA . ARG A 1 204 ? -8.172 6.285 14.268 1.00 83.44 204 ARG A CA 1
ATOM 1657 C C . ARG A 1 204 ? -7.252 5.572 13.275 1.00 83.44 204 ARG A C 1
ATOM 1659 O O . ARG A 1 204 ? -6.790 6.209 12.325 1.00 83.44 204 ARG A O 1
ATOM 1666 N N . GLN A 1 205 ? -6.923 4.299 13.504 1.00 88.06 205 GLN A N 1
ATOM 1667 C CA . GLN A 1 205 ? -6.090 3.534 12.576 1.00 88.06 205 GLN A CA 1
ATOM 1668 C C . GLN A 1 205 ? -6.832 3.257 11.265 1.00 88.06 205 GLN A C 1
ATOM 1670 O O . GLN A 1 205 ? -6.211 3.414 10.216 1.00 88.06 205 GLN A O 1
ATOM 1675 N N . GLN A 1 206 ? -8.124 2.914 11.305 1.00 85.75 206 GLN A N 1
ATOM 1676 C CA . GLN A 1 206 ? -8.955 2.697 10.113 1.00 85.75 206 GLN A CA 1
ATOM 1677 C C . GLN A 1 206 ? -9.033 3.957 9.255 1.00 85.75 206 GLN A C 1
ATOM 1679 O O . GLN A 1 206 ? -8.669 3.904 8.084 1.00 85.75 206 GLN A O 1
ATOM 1684 N N . VAL A 1 207 ? -9.373 5.102 9.852 1.00 80.62 207 VAL A N 1
ATOM 1685 C CA . VAL A 1 207 ? -9.481 6.386 9.141 1.00 8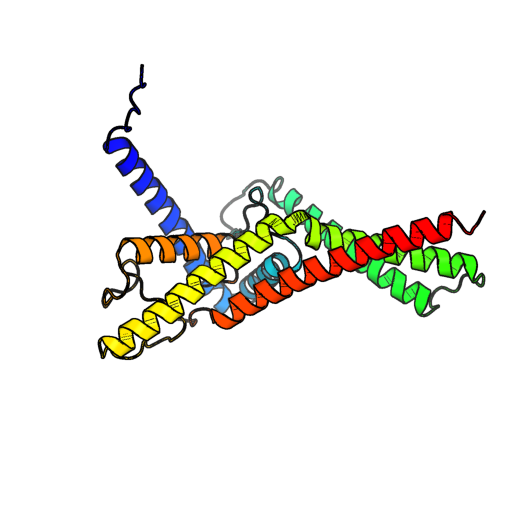0.62 207 VAL A CA 1
ATOM 1686 C C . VAL A 1 207 ? -8.155 6.777 8.501 1.00 80.62 207 VAL A C 1
ATOM 1688 O O . VAL A 1 207 ? -8.091 7.120 7.322 1.00 80.62 207 VAL A O 1
ATOM 1691 N N . LYS A 1 208 ? -7.053 6.685 9.256 1.00 81.56 208 LYS A N 1
ATOM 1692 C CA . LYS A 1 208 ? -5.728 6.982 8.701 1.00 81.56 208 LYS A CA 1
ATOM 1693 C C . LYS A 1 208 ? -5.356 6.002 7.600 1.00 81.56 208 LYS A C 1
ATOM 1695 O O . LYS A 1 208 ? -4.786 6.416 6.600 1.00 81.56 208 LYS A O 1
ATOM 1700 N N . PHE A 1 209 ? -5.625 4.715 7.780 1.00 83.50 209 PHE A N 1
ATOM 1701 C CA . PHE A 1 209 ? -5.283 3.712 6.783 1.00 83.50 209 PHE A CA 1
ATOM 1702 C C . PHE A 1 209 ? -6.083 3.917 5.492 1.00 83.50 209 PHE A C 1
ATOM 1704 O O . PHE A 1 209 ? -5.462 3.992 4.440 1.00 83.50 209 PHE A O 1
ATOM 1711 N N . GLN A 1 210 ? -7.394 4.148 5.581 1.00 79.31 210 GLN A N 1
ATOM 1712 C CA . GLN A 1 210 ? -8.277 4.478 4.456 1.00 79.31 210 GLN A CA 1
ATOM 1713 C C . GLN A 1 210 ? -7.853 5.763 3.735 1.00 79.31 210 GLN A C 1
ATOM 1715 O O . GLN A 1 210 ? -7.817 5.803 2.509 1.00 79.31 210 GLN A O 1
ATOM 1720 N N . TYR A 1 211 ? -7.441 6.795 4.478 1.00 73.75 211 TYR A N 1
ATOM 1721 C CA . TYR A 1 211 ? -6.911 8.025 3.881 1.00 73.75 211 TYR A CA 1
ATOM 1722 C C . TYR A 1 211 ? -5.682 7.765 2.994 1.00 73.75 211 TYR A C 1
ATOM 1724 O O . TYR A 1 211 ? -5.489 8.401 1.961 1.00 73.75 211 TYR A O 1
ATOM 1732 N N . HIS A 1 212 ? -4.826 6.829 3.398 1.00 71.25 212 HIS A N 1
ATOM 1733 C CA . HIS A 1 212 ? -3.606 6.511 2.664 1.00 71.25 212 HIS A CA 1
ATOM 1734 C C . HIS A 1 212 ? -3.785 5.424 1.599 1.00 71.25 212 HIS A C 1
ATOM 1736 O O . HIS A 1 212 ? -3.046 5.426 0.611 1.00 71.25 212 HIS A O 1
ATOM 1742 N N . GLN A 1 213 ? -4.723 4.508 1.827 1.00 75.69 213 GLN A N 1
ATOM 1743 C CA . GLN A 1 213 ? -5.067 3.364 0.994 1.00 75.69 213 GLN A CA 1
ATOM 1744 C C . GLN A 1 213 ? -6.536 3.494 0.604 1.00 75.69 213 GLN A C 1
ATOM 1746 O O . GLN A 1 213 ? -7.421 2.961 1.266 1.00 75.69 213 GLN A O 1
ATOM 1751 N N . THR A 1 214 ? -6.785 4.204 -0.490 1.00 70.56 214 THR A N 1
ATOM 1752 C CA . THR A 1 214 ? -8.133 4.545 -0.968 1.00 70.56 214 THR A CA 1
ATOM 1753 C C . THR A 1 214 ? -8.974 3.325 -1.367 1.00 70.56 214 THR A C 1
ATOM 1755 O O . THR A 1 214 ? -10.193 3.422 -1.458 1.00 70.56 214 THR A O 1
ATOM 1758 N N . TRP A 1 215 ? -8.340 2.161 -1.557 1.00 74.44 215 TRP A N 1
ATOM 1759 C CA . TRP A 1 215 ? -9.008 0.875 -1.780 1.00 74.44 215 TRP A CA 1
ATOM 1760 C C . TRP A 1 215 ? -9.485 0.190 -0.493 1.00 74.44 215 TRP A C 1
ATOM 1762 O O . TRP A 1 215 ? -10.324 -0.707 -0.557 1.00 74.44 215 TRP A O 1
ATOM 1772 N N . TYR A 1 216 ? -8.943 0.555 0.671 1.00 79.62 216 TYR A N 1
ATOM 1773 C CA . TYR A 1 216 ? -9.347 -0.051 1.933 1.00 79.62 216 TYR A CA 1
ATOM 1774 C C . TYR A 1 216 ? -10.669 0.554 2.402 1.00 79.62 216 TYR A C 1
ATOM 1776 O O . TYR A 1 216 ? -10.754 1.756 2.646 1.00 79.62 216 TYR A O 1
ATOM 1784 N N . ARG A 1 217 ? -11.680 -0.298 2.582 1.00 77.12 217 ARG A N 1
ATOM 1785 C CA . ARG A 1 217 ? -12.988 0.077 3.130 1.00 77.12 217 ARG A CA 1
ATOM 1786 C C . ARG A 1 217 ? -13.177 -0.587 4.490 1.00 77.12 217 ARG A C 1
ATOM 1788 O O . ARG A 1 217 ? -13.098 -1.811 4.593 1.00 77.12 217 ARG A O 1
ATOM 1795 N N . ALA A 1 218 ? -13.370 0.236 5.520 1.00 74.12 218 ALA A N 1
ATOM 1796 C CA . ALA A 1 218 ? -13.472 -0.205 6.910 1.00 74.12 218 ALA A CA 1
ATOM 1797 C C . ALA A 1 218 ? -14.823 -0.851 7.252 1.00 74.12 218 ALA A C 1
ATOM 1799 O O . ALA A 1 218 ? -14.847 -1.741 8.098 1.00 74.12 218 ALA A O 1
ATOM 1800 N N . HIS A 1 219 ? -15.891 -0.412 6.581 1.00 78.00 219 HIS A N 1
ATOM 1801 C CA . HIS A 1 219 ? -17.267 -0.849 6.802 1.00 78.00 219 HIS A CA 1
ATOM 1802 C C . HIS A 1 219 ? -17.910 -1.286 5.491 1.00 78.00 219 HIS A C 1
ATOM 1804 O O . HIS A 1 219 ? -17.528 -0.798 4.420 1.00 78.00 219 HIS A O 1
ATOM 1810 N N . GLY A 1 220 ? -18.863 -2.212 5.583 1.00 69.00 220 GLY A N 1
ATOM 1811 C CA . GLY A 1 220 ? -19.721 -2.555 4.459 1.00 69.00 220 GLY A CA 1
ATOM 1812 C C . GLY A 1 220 ? -20.732 -1.439 4.187 1.00 69.00 220 GLY A C 1
ATOM 1813 O O . GLY A 1 220 ? -21.238 -0.804 5.108 1.00 69.00 220 GLY A O 1
ATOM 1814 N N . SER A 1 221 ? -21.026 -1.197 2.916 1.00 69.69 221 SER A N 1
ATOM 1815 C CA . SER A 1 221 ? -22.135 -0.349 2.480 1.00 69.69 221 SER A CA 1
ATOM 1816 C C . SER A 1 221 ? -23.332 -1.222 2.086 1.00 69.69 221 SER A C 1
ATOM 1818 O O . SER A 1 221 ? -23.259 -2.453 2.096 1.00 69.69 221 SER A O 1
ATOM 1820 N N . GLU A 1 222 ? -24.444 -0.605 1.677 1.00 62.94 222 GLU A N 1
ATOM 1821 C CA . GLU A 1 222 ? -25.594 -1.343 1.131 1.00 62.94 222 GLU A CA 1
ATOM 1822 C C . GLU A 1 222 ? -25.226 -2.211 -0.087 1.00 62.94 222 GLU A C 1
ATOM 1824 O O . GLU A 1 222 ? -25.894 -3.207 -0.368 1.00 62.94 222 GLU A O 1
ATOM 1829 N N . THR A 1 223 ? -24.156 -1.853 -0.804 1.00 62.09 223 THR A N 1
ATOM 1830 C CA . THR A 1 223 ? -23.763 -2.489 -2.068 1.00 62.09 223 THR A CA 1
ATOM 1831 C C . THR A 1 223 ? -22.491 -3.334 -1.963 1.00 62.09 223 THR A C 1
ATOM 1833 O O . THR A 1 223 ? -22.305 -4.231 -2.787 1.00 62.09 223 THR A O 1
ATOM 1836 N N . HIS A 1 224 ? -21.641 -3.125 -0.948 1.00 69.88 224 HIS A N 1
ATOM 1837 C CA . HIS A 1 224 ? -20.352 -3.812 -0.817 1.00 69.88 224 HIS A CA 1
ATOM 1838 C C . HIS A 1 224 ? -20.054 -4.267 0.610 1.00 69.88 224 HIS A C 1
ATOM 1840 O O . HIS A 1 224 ? -20.353 -3.592 1.586 1.00 69.88 224 HIS A O 1
ATOM 1846 N N . ARG A 1 225 ? -19.396 -5.422 0.730 1.00 78.94 225 ARG A N 1
ATOM 1847 C CA . ARG A 1 225 ? -18.868 -5.923 2.007 1.00 78.94 225 ARG A CA 1
ATOM 1848 C C . ARG A 1 225 ? -17.603 -5.171 2.413 1.00 78.94 225 ARG A C 1
ATOM 1850 O O . ARG A 1 225 ? -16.903 -4.629 1.553 1.00 78.94 225 ARG A O 1
ATOM 1857 N N . ALA A 1 226 ? -17.295 -5.183 3.709 1.00 82.88 226 ALA A N 1
ATOM 1858 C CA . ALA A 1 226 ? -16.048 -4.618 4.210 1.00 82.88 226 ALA A CA 1
ATOM 1859 C C . ALA A 1 226 ? -14.843 -5.328 3.572 1.00 82.88 226 ALA A C 1
ATOM 1861 O O . ALA A 1 226 ? -14.888 -6.521 3.246 1.00 82.88 226 ALA A O 1
ATOM 1862 N N . PHE A 1 227 ? -13.744 -4.598 3.371 1.00 82.75 227 PHE A N 1
ATOM 1863 C CA . PHE A 1 227 ? -12.589 -5.183 2.701 1.00 82.75 227 PHE A CA 1
ATOM 1864 C C . PHE A 1 227 ? -11.914 -6.233 3.602 1.00 82.75 227 PHE A C 1
ATOM 1866 O O . PHE A 1 227 ? -11.625 -5.945 4.768 1.00 82.75 227 PHE A O 1
ATOM 1873 N N . PRO A 1 228 ? -11.569 -7.429 3.085 1.00 86.00 228 PRO A N 1
ATOM 1874 C CA . PRO A 1 228 ? -10.998 -8.486 3.906 1.00 86.00 228 PRO A CA 1
ATOM 1875 C C . PRO A 1 228 ? -9.646 -8.090 4.511 1.00 86.00 228 PRO A C 1
ATOM 1877 O O . PRO A 1 228 ? -8.626 -7.979 3.825 1.00 86.00 228 PRO A O 1
ATOM 1880 N N . ILE A 1 229 ? -9.607 -7.943 5.837 1.00 87.62 229 ILE A N 1
ATOM 1881 C CA . ILE A 1 229 ? -8.452 -7.373 6.561 1.00 87.62 229 ILE A CA 1
ATOM 1882 C C . ILE A 1 229 ? -7.201 -8.260 6.431 1.00 87.62 229 ILE A C 1
ATOM 1884 O O . ILE A 1 229 ? -6.074 -7.766 6.398 1.00 87.62 229 ILE A O 1
ATOM 1888 N N . ASN A 1 230 ? -7.379 -9.580 6.311 1.00 87.19 230 ASN A N 1
ATOM 1889 C CA . ASN A 1 230 ? -6.265 -10.506 6.073 1.00 87.19 230 ASN A CA 1
ATOM 1890 C C . ASN A 1 230 ? -5.609 -10.269 4.704 1.00 87.19 230 ASN A C 1
ATOM 1892 O O . ASN A 1 230 ? -4.387 -10.343 4.590 1.00 87.19 230 ASN A O 1
ATOM 1896 N N . VAL A 1 231 ? -6.415 -9.972 3.681 1.00 86.44 231 VAL A N 1
ATOM 1897 C CA . VAL A 1 231 ? -5.922 -9.651 2.336 1.00 86.44 231 VAL A CA 1
ATOM 1898 C C . VAL A 1 231 ? -5.229 -8.295 2.362 1.00 86.44 231 VAL A C 1
ATOM 1900 O O . VAL A 1 231 ? -4.139 -8.174 1.815 1.00 86.44 231 VAL A O 1
ATOM 1903 N N . ALA A 1 232 ? -5.793 -7.310 3.069 1.00 86.56 232 ALA A N 1
ATOM 1904 C CA . ALA A 1 232 ? -5.179 -5.991 3.219 1.00 86.56 232 ALA A CA 1
ATOM 1905 C C . ALA A 1 232 ? -3.781 -6.084 3.851 1.00 86.56 232 ALA A C 1
ATOM 1907 O O . ALA A 1 232 ? -2.824 -5.508 3.333 1.00 86.56 232 ALA A O 1
ATOM 1908 N N . LEU A 1 233 ? -3.646 -6.865 4.931 1.00 88.69 233 LEU A N 1
ATOM 1909 C CA . LEU A 1 233 ? -2.353 -7.134 5.560 1.00 88.69 233 LEU A CA 1
ATOM 1910 C C . LEU A 1 233 ? -1.394 -7.840 4.589 1.00 88.69 233 LEU A C 1
ATOM 1912 O O . LEU A 1 233 ? -0.238 -7.442 4.484 1.00 88.69 233 LEU A O 1
ATOM 1916 N N . GLY A 1 234 ? -1.878 -8.844 3.851 1.00 85.94 234 GLY A N 1
ATOM 1917 C CA . GLY A 1 234 ? -1.091 -9.564 2.849 1.00 85.94 234 GLY A CA 1
ATOM 1918 C C . GLY A 1 234 ? -0.555 -8.657 1.739 1.00 85.94 234 GLY A C 1
ATOM 1919 O O . GLY A 1 234 ? 0.635 -8.710 1.441 1.00 85.94 234 GLY A O 1
ATOM 1920 N N . ILE A 1 235 ? -1.398 -7.783 1.178 1.00 84.75 235 ILE A N 1
ATOM 1921 C CA . ILE A 1 235 ? -1.002 -6.795 0.162 1.00 84.75 235 ILE A CA 1
ATOM 1922 C C . ILE A 1 235 ? 0.110 -5.896 0.710 1.00 84.75 235 ILE A C 1
ATOM 1924 O O . ILE A 1 235 ? 1.139 -5.739 0.057 1.00 84.75 235 ILE A O 1
ATOM 1928 N N . CYS A 1 236 ? -0.057 -5.343 1.916 1.00 84.38 236 CYS A N 1
ATOM 1929 C CA . CYS A 1 236 ? 0.962 -4.497 2.538 1.00 84.38 236 CYS A CA 1
ATOM 1930 C C . CYS A 1 236 ? 2.283 -5.249 2.768 1.00 84.38 236 CYS A C 1
ATOM 1932 O O . CYS A 1 236 ? 3.340 -4.736 2.408 1.00 84.38 236 CYS A O 1
ATOM 1934 N N . CYS A 1 237 ? 2.235 -6.483 3.279 1.00 85.19 237 CYS A N 1
ATOM 1935 C CA . CYS A 1 237 ? 3.432 -7.302 3.480 1.00 85.19 237 CYS A CA 1
ATOM 1936 C C . CYS A 1 237 ? 4.143 -7.657 2.165 1.00 85.19 237 CYS A C 1
ATOM 1938 O O . CYS A 1 237 ? 5.370 -7.634 2.118 1.00 85.19 237 CYS A O 1
ATOM 1940 N N . LEU A 1 238 ? 3.401 -7.969 1.098 1.00 83.31 238 LEU A N 1
ATOM 1941 C CA . LEU A 1 238 ? 3.979 -8.237 -0.224 1.00 83.31 238 LEU A CA 1
ATOM 1942 C C . LEU A 1 238 ? 4.642 -6.990 -0.812 1.00 83.31 238 LEU A C 1
ATOM 1944 O O . LEU A 1 238 ? 5.706 -7.080 -1.417 1.00 83.31 238 LEU A O 1
ATOM 1948 N N . ASN A 1 239 ? 4.038 -5.826 -0.596 1.00 79.31 239 ASN A N 1
ATOM 1949 C CA . ASN A 1 239 ? 4.564 -4.547 -1.054 1.00 79.31 239 ASN A CA 1
ATOM 1950 C C . ASN A 1 239 ? 5.857 -4.164 -0.316 1.00 79.31 239 ASN A C 1
ATOM 1952 O O . ASN A 1 239 ? 6.838 -3.775 -0.945 1.00 79.31 239 ASN A O 1
ATOM 1956 N N . ASP A 1 240 ? 5.889 -4.351 1.007 1.00 80.56 240 ASP A N 1
ATOM 1957 C CA . ASP A 1 240 ? 7.105 -4.185 1.809 1.00 80.56 240 ASP A CA 1
ATOM 1958 C C . ASP A 1 240 ? 8.185 -5.194 1.390 1.00 80.56 240 ASP A C 1
ATOM 1960 O O . ASP A 1 240 ? 9.353 -4.834 1.249 1.00 80.56 240 ASP A O 1
ATOM 1964 N N . GLY A 1 241 ? 7.794 -6.444 1.122 1.00 80.81 241 GLY A N 1
ATOM 1965 C CA . GLY A 1 241 ? 8.678 -7.481 0.591 1.00 80.81 241 GLY A CA 1
ATOM 1966 C C . GLY A 1 241 ? 9.283 -7.105 -0.763 1.00 80.81 241 GLY A C 1
ATOM 1967 O O . GLY A 1 241 ? 10.479 -7.299 -0.970 1.00 80.81 241 GLY A O 1
ATOM 1968 N N . ASN A 1 242 ? 8.496 -6.499 -1.653 1.00 80.12 242 ASN A N 1
ATOM 1969 C CA . ASN A 1 242 ? 8.980 -5.973 -2.927 1.00 80.12 242 ASN A CA 1
ATOM 1970 C C . ASN A 1 242 ? 10.015 -4.852 -2.721 1.00 80.12 242 ASN A C 1
ATOM 1972 O O . ASN A 1 242 ? 11.080 -4.890 -3.333 1.00 80.12 242 ASN A O 1
ATOM 1976 N N . SER A 1 243 ? 9.769 -3.904 -1.810 1.00 77.06 243 SER A N 1
ATOM 1977 C CA . SER A 1 243 ? 10.755 -2.864 -1.474 1.00 77.06 243 SER A CA 1
ATOM 1978 C C . SER A 1 243 ? 12.051 -3.441 -0.886 1.00 77.06 243 SER A C 1
ATOM 1980 O O . SER A 1 243 ? 13.136 -2.965 -1.215 1.00 77.06 243 SER A O 1
ATOM 1982 N N . ILE A 1 244 ? 11.961 -4.473 -0.039 1.00 80.06 244 ILE A N 1
ATOM 1983 C CA . ILE A 1 244 ? 13.135 -5.172 0.509 1.00 80.06 244 ILE A CA 1
ATOM 1984 C C . ILE A 1 244 ? 13.915 -5.860 -0.614 1.00 80.06 244 ILE A C 1
ATOM 1986 O O . ILE A 1 244 ? 15.135 -5.731 -0.678 1.00 80.06 244 ILE A O 1
ATOM 1990 N N . PHE A 1 245 ? 13.223 -6.551 -1.520 1.00 79.12 245 PHE A N 1
ATOM 1991 C CA . PHE A 1 245 ? 13.849 -7.218 -2.657 1.00 79.12 245 PHE A CA 1
ATOM 1992 C C . PHE A 1 245 ? 14.581 -6.222 -3.566 1.00 79.12 245 PHE A C 1
ATOM 1994 O O . PHE A 1 245 ? 15.734 -6.448 -3.927 1.00 79.12 245 PHE A O 1
ATOM 2001 N N . GLN A 1 246 ? 13.962 -5.075 -3.855 1.00 75.12 246 GLN A N 1
ATOM 2002 C CA . GLN A 1 246 ? 14.593 -3.992 -4.612 1.00 75.12 246 GLN A CA 1
ATOM 2003 C C . GLN A 1 246 ? 15.819 -3.410 -3.894 1.00 75.12 246 GLN A C 1
ATOM 2005 O O . GLN A 1 246 ? 16.824 -3.123 -4.541 1.00 75.12 246 GLN A O 1
ATOM 2010 N N . ALA A 1 247 ? 15.780 -3.275 -2.564 1.00 76.75 247 ALA A N 1
ATOM 2011 C CA . ALA A 1 247 ? 16.933 -2.823 -1.784 1.00 76.75 247 ALA A CA 1
ATOM 2012 C C . ALA A 1 247 ? 18.110 -3.804 -1.850 1.00 76.75 247 ALA A C 1
ATOM 2014 O O . ALA A 1 247 ? 19.253 -3.372 -1.999 1.00 76.75 247 ALA A O 1
ATOM 2015 N N . VAL A 1 248 ? 17.831 -5.108 -1.798 1.00 79.31 248 VAL A N 1
ATOM 2016 C CA . VAL A 1 248 ? 18.848 -6.158 -1.953 1.00 79.31 248 VAL A CA 1
ATOM 2017 C C . VAL A 1 248 ? 19.455 -6.122 -3.358 1.00 79.31 248 VAL A C 1
ATOM 2019 O O . VAL A 1 248 ? 20.673 -6.024 -3.488 1.00 79.31 248 VAL A O 1
ATOM 2022 N N . LEU A 1 249 ? 18.624 -6.095 -4.407 1.00 72.50 249 LEU A N 1
ATOM 2023 C CA . LEU A 1 249 ? 19.099 -6.035 -5.794 1.00 72.50 249 LEU A CA 1
ATOM 2024 C C . LEU A 1 249 ? 19.913 -4.770 -6.087 1.00 72.50 249 LEU A C 1
ATOM 2026 O O . LEU A 1 249 ? 20.931 -4.836 -6.775 1.00 72.50 249 LEU A O 1
ATOM 2030 N N . CYS A 1 250 ? 19.497 -3.622 -5.552 1.00 69.00 250 CYS A N 1
ATOM 2031 C CA . CYS A 1 250 ? 20.235 -2.376 -5.721 1.00 69.00 250 CYS A CA 1
ATOM 2032 C C . CYS A 1 250 ? 21.605 -2.432 -5.021 1.00 69.00 250 CYS A C 1
ATOM 2034 O O . CYS A 1 250 ? 22.588 -1.953 -5.586 1.00 69.00 250 CYS A O 1
ATOM 2036 N N . GLY A 1 251 ? 21.684 -3.042 -3.831 1.00 67.06 251 GLY A N 1
ATOM 2037 C CA . GLY A 1 251 ? 22.927 -3.203 -3.068 1.00 67.06 251 GLY A CA 1
ATOM 2038 C C . GLY A 1 251 ? 23.951 -4.113 -3.755 1.00 67.06 251 GLY A C 1
ATOM 2039 O O . GLY A 1 251 ? 25.113 -3.723 -3.917 1.00 67.06 251 GLY A O 1
ATOM 2040 N N . ASP A 1 252 ? 23.514 -5.279 -4.234 1.00 61.28 252 ASP A N 1
ATOM 2041 C CA . ASP A 1 252 ? 24.367 -6.244 -4.947 1.00 61.28 252 ASP A CA 1
ATOM 2042 C C . ASP A 1 252 ? 24.858 -5.698 -6.299 1.00 61.28 252 ASP A C 1
ATOM 2044 O O . ASP A 1 252 ? 25.975 -5.988 -6.752 1.00 61.28 252 ASP A O 1
ATOM 2048 N N . TRP A 1 253 ? 24.046 -4.863 -6.952 1.00 56.44 253 TRP A N 1
ATOM 2049 C CA . TRP A 1 253 ? 24.401 -4.246 -8.226 1.00 56.44 253 TRP A CA 1
ATOM 2050 C C . TRP A 1 253 ? 25.479 -3.156 -8.072 1.00 56.44 253 TRP A C 1
ATOM 2052 O O . TRP A 1 253 ? 26.392 -3.078 -8.899 1.00 56.44 253 TRP A O 1
ATOM 2062 N N . THR A 1 254 ? 25.475 -2.386 -6.975 1.00 54.97 254 THR A N 1
ATOM 2063 C CA . THR A 1 254 ? 26.587 -1.472 -6.638 1.00 54.97 254 THR A CA 1
ATOM 2064 C C . THR A 1 254 ? 27.903 -2.210 -6.388 1.00 54.97 254 THR A C 1
ATOM 2066 O O . THR A 1 254 ? 28.944 -1.780 -6.884 1.00 54.97 254 THR A O 1
ATOM 2069 N N . ASP A 1 255 ? 27.872 -3.338 -5.677 1.00 54.53 255 ASP A N 1
ATOM 2070 C CA . ASP A 1 255 ? 29.077 -4.111 -5.344 1.00 54.53 255 ASP A CA 1
ATOM 2071 C C . ASP A 1 255 ? 29.641 -4.853 -6.576 1.00 54.53 255 ASP A C 1
ATOM 2073 O O . ASP A 1 255 ? 30.846 -4.876 -6.830 1.00 54.53 255 ASP A O 1
ATOM 2077 N N . SER A 1 256 ? 28.775 -5.402 -7.432 1.00 56.78 256 SER A N 1
ATOM 2078 C CA . SER A 1 256 ? 29.192 -6.036 -8.695 1.00 56.78 256 SER A CA 1
ATOM 2079 C C . SER A 1 256 ? 29.686 -5.038 -9.751 1.00 56.78 256 SER A C 1
ATOM 2081 O O . SER A 1 256 ? 30.617 -5.346 -10.498 1.00 56.78 256 SER A O 1
ATOM 2083 N N . SER A 1 257 ? 29.125 -3.830 -9.809 1.00 54.78 257 SER A N 1
ATOM 2084 C CA . SER A 1 257 ? 29.591 -2.765 -10.709 1.00 54.78 257 SER A CA 1
ATOM 2085 C C . SER A 1 257 ? 30.899 -2.133 -10.223 1.00 54.78 257 SER A C 1
ATOM 2087 O O . SER A 1 257 ? 31.795 -1.902 -11.033 1.00 54.78 257 SER A O 1
ATOM 2089 N N . ALA A 1 258 ? 31.080 -1.975 -8.907 1.00 54.34 258 ALA A N 1
ATOM 2090 C CA . ALA A 1 258 ? 32.363 -1.590 -8.314 1.00 54.34 258 ALA A CA 1
ATOM 2091 C C . ALA A 1 258 ? 33.457 -2.642 -8.575 1.00 54.34 258 ALA A C 1
ATOM 2093 O O . ALA A 1 258 ? 34.582 -2.294 -8.933 1.00 54.34 258 ALA A O 1
ATOM 2094 N N . ARG A 1 259 ? 33.124 -3.938 -8.479 1.00 51.25 259 ARG A N 1
ATOM 2095 C CA . ARG A 1 259 ? 34.054 -5.034 -8.804 1.00 51.25 259 ARG A CA 1
ATOM 2096 C C . ARG A 1 259 ? 34.404 -5.118 -10.291 1.00 51.25 259 ARG A C 1
ATOM 2098 O O . ARG A 1 259 ? 35.553 -5.405 -10.610 1.00 51.25 259 ARG A O 1
ATOM 2105 N N . ARG A 1 260 ? 33.464 -4.836 -11.199 1.00 56.50 260 ARG A N 1
ATOM 2106 C CA . ARG A 1 260 ? 33.738 -4.772 -12.649 1.00 56.50 260 ARG A CA 1
ATOM 2107 C C . ARG A 1 260 ? 34.559 -3.539 -13.040 1.00 56.50 260 ARG A C 1
ATOM 2109 O O . ARG A 1 260 ? 35.443 -3.670 -13.875 1.00 56.50 260 ARG A O 1
ATOM 2116 N N . GLY A 1 261 ? 34.356 -2.395 -12.383 1.00 51.88 261 GLY A N 1
ATOM 2117 C CA . GLY A 1 261 ? 35.204 -1.206 -12.553 1.00 51.88 261 GLY A CA 1
ATOM 2118 C C . GLY A 1 261 ? 36.632 -1.365 -12.007 1.00 51.88 261 GLY A C 1
ATOM 2119 O O . GLY A 1 261 ? 37.548 -0.720 -12.503 1.00 51.88 261 GLY A O 1
ATOM 2120 N N . LEU A 1 262 ? 36.844 -2.250 -11.024 1.00 48.53 262 LEU A N 1
ATOM 2121 C CA . LEU A 1 262 ? 38.171 -2.601 -10.491 1.00 48.53 262 LEU A CA 1
ATOM 2122 C C . LEU A 1 262 ? 38.912 -3.675 -11.309 1.00 48.53 262 LEU A C 1
ATOM 2124 O O . LEU A 1 262 ? 40.118 -3.829 -11.141 1.00 48.53 262 LEU A O 1
ATOM 2128 N N . LEU A 1 263 ? 38.213 -4.419 -12.172 1.00 46.34 263 LEU A N 1
ATOM 2129 C CA . LEU A 1 263 ? 38.772 -5.503 -12.995 1.00 46.34 263 LEU A CA 1
ATOM 2130 C C . LEU A 1 263 ? 38.799 -5.176 -14.502 1.00 46.34 263 LEU A C 1
ATOM 2132 O O . LEU A 1 263 ? 39.007 -6.080 -15.308 1.00 46.34 263 LEU A O 1
ATOM 2136 N N . GLY A 1 264 ? 38.596 -3.915 -14.896 1.00 40.66 264 GLY A N 1
ATOM 2137 C CA . GLY A 1 264 ? 38.512 -3.542 -16.310 1.00 40.66 264 GLY A CA 1
ATOM 2138 C C . GLY A 1 264 ? 38.681 -2.053 -16.600 1.00 40.66 264 GLY A C 1
ATOM 2139 O O . GLY A 1 264 ? 37.735 -1.406 -17.043 1.00 40.66 264 GLY A O 1
ATOM 2140 N N . PHE A 1 265 ? 39.896 -1.551 -16.375 1.00 45.22 265 PHE A N 1
ATOM 2141 C CA . PHE A 1 265 ? 40.688 -0.854 -17.396 1.00 45.22 265 PHE A CA 1
ATOM 2142 C C . PHE A 1 265 ? 42.002 -1.620 -17.556 1.00 45.22 265 PHE A C 1
ATOM 2144 O O . PHE A 1 265 ? 42.512 -2.100 -16.516 1.00 45.22 265 PHE A O 1
#

Foldseek 3Di:
DDDDPPPDDPVVVVVVVVVVVVVLVVLVVLLVVLVVCLVVPVVSVVVLVVLLVCLLQPAADDPPDQSPPPPDDPDDDDDPPPVVVVVVVVVVLVCLLVVLVVQLVCLVVPVPPPVDPVVSVVSNVVSVVSNLVSNLCRQQVRLVRLVVLLVLLVLLVVVLVQQVVQCVVVVHDADPASQADAAPVPDPPDDPRDPPVSNVSNVVSQSVNCSSNVPQARQADPVGHGDRSVVSSVSSVVSSVVSVVSVVVVVVVVVVVVVVVVVDD

Secondary structure (DSSP, 8-state):
---------HHHHHHHHHHHHHHHHHHHHHHHHHHHHHHH-HHHHHHHHHHHHHHHHTS---TTS--S-----SSS---TTTHHHHHHHHHHHHHHHHHHHHHHHHHHTTSS--S-HHHHHHHHHHHHHHHHHHHHHHHTTTHHHHHHHHHHHHHHHHHHHHHHHHHHHTTPPPPSSSSPPP-TTT-TT----S-HHHHHHHHHHHHHHHHH-TT--SS--SS-PPP-HHHHHHHHHHHHHHHHHHHHHHHHHHHHHHHHHHS--

pLDDT: mean 70.84, std 14.7, range [32.03, 93.25]

Radius of gyration: 24.46 Å; chains: 1; bounding box: 68×42×74 Å

Sequence (265 aa):
MIHSLQLKPPQQLSERATLAHDDFWDAQHLYNIVEHLDVIDPQVGTISTLANTANAIVIPLNPFLDRRPVITLPTGQRDGNEAGSILRWEAIYGFLVVFWGASIVVFLARIINFHNDDLQGFWVEVSSQVENGLLTATGIGLVPFRVIGTYRVYKIWYYKRKTIRLRRLAGLPHLFDPDDHPDPYYDNDYVHVLSDKEQQDLHRQQVKFQYHQTWYRAHGSETHRAFPINVALGICCLNDGNSIFQAVLCGDWTDSSARRGLLGF